Protein AF-0000000085000566 (afdb_homodimer)

Secondary structure (DSSP, 8-state):
----SSPP-SHHHHHHHHHHHHHHHH--SHHHHHHHHHHHHHHHHHHHHHHHHHHHHHHHHHHHHTTT--SS-HHHHHHHHHHHHHHHHHHHHHHHHHHHHHHHHHHHT----HHHHHHHHHHHHHHTT-TT-HHHHHHHHHHH-S------/----SSPP-SHHHHHHHHHHHHHHHH--SHHHHHHHHHHHHHHHHHHHHHHHHHHHHHHHHHHHHTTT--SS-HHHHHHHHHHHHHHHHHHHHHHHHHHHHHHHHHHHT----HHHHHHHHHHHHHHTT-TT-HHHHHHHHHHT--------

Foldseek 3Di:
DPLPLDFDPDPVLVVVLVVVQVQCQVQQFLLSNLVVVLVVLVVVLVVLVVVLVVLVVVLVVCVVVVVPDPDVPDVCVVVSVVSVVVSVVSVVVNVVSVVVNVVSVVSNPDDDDVVRRVVSNVVSVVPHPDCSPPVSNVVRCVSVPPDPPPPD/DPLPLDFDPDPVLVVVLVVVQVQCQVQQFLLSNLVVVLVVLVVVLVVLVVVLVVLVVVLVVCVVVVVPDPDPPPVCVVVSVVSVVVSVVSVVVNVVSVVVNVVSVVSNPDDDDVVRRVVSNVVSVVPHNDCSPPVSNVVSCVSVVPPPPPPD

Structure (mmCIF, N/CA/C/O backbone):
data_AF-0000000085000566-model_v1
#
loop_
_entity.id
_entity.type
_entity.pdbx_description
1 polymer 'Uncharacterized protein'
#
loop_
_atom_site.group_PDB
_atom_site.id
_atom_site.type_symbol
_atom_site.label_atom_id
_atom_site.label_alt_id
_atom_site.label_comp_id
_atom_site.label_asym_id
_atom_site.label_entity_id
_atom_site.label_seq_id
_atom_site.pdbx_PDB_ins_code
_atom_site.Cartn_x
_atom_site.Cartn_y
_atom_site.Cartn_z
_atom_site.occupancy
_atom_site.B_iso_or_equiv
_atom_site.auth_seq_id
_atom_site.auth_comp_id
_atom_site.auth_asym_id
_atom_site.auth_atom_id
_atom_site.pdbx_PDB_model_num
ATOM 1 N N . MET A 1 1 ? -11.086 16.625 -25.688 1 26.25 1 MET A N 1
ATOM 2 C CA . MET A 1 1 ? -9.625 16.578 -25.781 1 26.25 1 MET A CA 1
ATOM 3 C C . MET A 1 1 ? -9.125 15.133 -25.719 1 26.25 1 MET A C 1
ATOM 5 O O . MET A 1 1 ? -9.578 14.344 -24.891 1 26.25 1 MET A O 1
ATOM 9 N N . LYS A 1 2 ? -8.562 14.562 -26.656 1 33.66 2 LYS A N 1
ATOM 10 C CA . LYS A 1 2 ? -8.109 13.195 -26.906 1 33.66 2 LYS A CA 1
ATOM 11 C C . LYS A 1 2 ? -7.168 12.719 -25.812 1 33.66 2 LYS A C 1
ATOM 13 O O . LYS A 1 2 ? -6.18 13.391 -25.5 1 33.66 2 LYS A O 1
ATOM 18 N N . VAL A 1 3 ? -7.625 12.117 -24.688 1 44.44 3 VAL A N 1
ATOM 19 C CA . VAL A 1 3 ? -6.715 11.492 -23.734 1 44.44 3 VAL A CA 1
ATOM 20 C C . VAL A 1 3 ? -5.48 10.969 -24.469 1 44.44 3 VAL A C 1
ATOM 22 O O . VAL A 1 3 ? -5.59 10.141 -25.375 1 44.44 3 VAL A O 1
ATOM 25 N N . SER A 1 4 ? -4.496 11.711 -24.734 1 50.56 4 SER A N 1
ATOM 26 C CA . SER A 1 4 ? -3.291 11.352 -25.469 1 50.56 4 SER A CA 1
ATOM 27 C C . SER A 1 4 ? -2.822 9.945 -25.109 1 50.56 4 SER A C 1
ATOM 29 O O . SER A 1 4 ? -2.936 9.516 -23.953 1 50.56 4 SER A O 1
ATOM 31 N N . GLU A 1 5 ? -2.799 8.953 -26.062 1 60.84 5 GLU A N 1
ATOM 32 C CA . GLU A 1 5 ? -2.338 7.566 -26.062 1 60.84 5 GLU A CA 1
ATOM 33 C C . GLU A 1 5 ? -0.951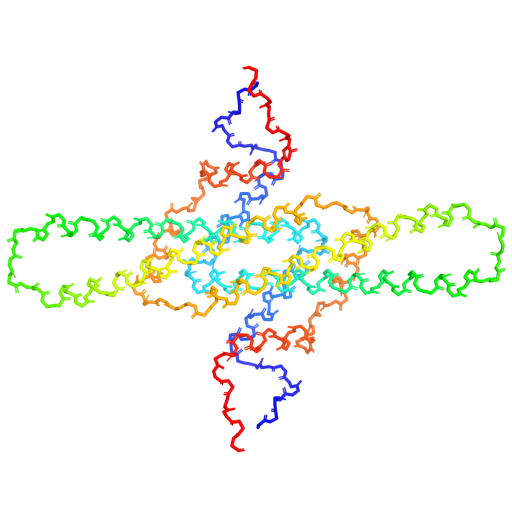 7.441 -25.438 1 60.84 5 GLU A C 1
ATOM 35 O O . GLU A 1 5 ? -0.461 6.332 -25.219 1 60.84 5 GLU A O 1
ATOM 40 N N . GLU A 1 6 ? -0.242 8.617 -25.203 1 63.56 6 GLU A N 1
ATOM 41 C CA . GLU A 1 6 ? 1.108 8.586 -24.656 1 63.56 6 GLU A CA 1
ATOM 42 C C . GLU A 1 6 ? 1.093 8.828 -23.141 1 63.56 6 GLU A C 1
ATOM 44 O O . GLU A 1 6 ? 0.273 9.602 -22.641 1 63.56 6 GLU A O 1
ATOM 49 N N . PRO A 1 7 ? 1.975 8.047 -22.594 1 68.75 7 PRO A N 1
ATOM 50 C CA . PRO A 1 7 ? 2.035 8.266 -21.141 1 68.75 7 PRO A CA 1
ATOM 51 C C . PRO A 1 7 ? 2.451 9.688 -20.781 1 68.75 7 PRO A C 1
ATOM 53 O O . PRO A 1 7 ? 3.281 10.289 -21.469 1 68.75 7 PRO A O 1
ATOM 56 N N . CYS A 1 8 ? 1.799 10.25 -19.906 1 73.56 8 CYS A N 1
ATOM 57 C CA . CYS A 1 8 ? 2.115 11.57 -19.375 1 73.56 8 CYS A CA 1
ATOM 58 C C . CYS A 1 8 ? 3.572 11.648 -18.938 1 73.56 8 CYS A C 1
ATOM 60 O O . CYS A 1 8 ? 4.102 10.703 -18.359 1 73.56 8 CYS A O 1
ATOM 62 N N . GLN A 1 9 ? 4.27 12.68 -19.391 1 74.5 9 GLN A N 1
ATOM 63 C CA . GLN A 1 9 ? 5.703 12.812 -19.141 1 74.5 9 GLN A CA 1
ATOM 64 C C . GLN A 1 9 ? 5.977 13.867 -18.062 1 74.5 9 GLN A C 1
ATOM 66 O O . GLN A 1 9 ? 7.105 14.344 -17.938 1 74.5 9 GLN A O 1
ATOM 71 N N . CYS A 1 10 ? 4.965 14.25 -17.375 1 79.44 10 CYS A N 1
ATOM 72 C CA . CYS A 1 10 ? 5.223 15.234 -16.328 1 79.44 10 CYS A CA 1
ATOM 73 C C . CYS A 1 10 ? 6.062 14.633 -15.211 1 79.44 10 CYS A C 1
ATOM 75 O O . CYS A 1 10 ? 6.148 13.414 -15.078 1 79.44 10 CYS A O 1
ATOM 77 N N . PRO A 1 11 ? 6.742 15.453 -14.469 1 80.38 11 PRO A N 1
ATOM 78 C CA . PRO A 1 11 ? 7.668 14.945 -13.453 1 80.38 11 PRO A CA 1
ATOM 79 C C . PRO A 1 11 ? 6.992 14.016 -12.453 1 80.38 11 PRO A C 1
ATOM 81 O O . PRO A 1 11 ? 7.586 13.016 -12.039 1 80.38 11 PRO A O 1
ATOM 84 N N . ASP A 1 12 ? 5.836 14.281 -12.086 1 77.75 12 ASP A N 1
ATOM 85 C CA . ASP A 1 12 ? 5.117 13.453 -11.117 1 77.75 12 ASP A CA 1
ATOM 86 C C . ASP A 1 12 ? 4.836 12.062 -11.688 1 77.75 12 ASP A C 1
ATOM 88 O O . ASP A 1 12 ? 5.035 11.055 -11.008 1 77.75 12 ASP A O 1
ATOM 92 N N . CYS A 1 13 ? 4.41 12.062 -12.93 1 81.12 13 CYS A N 1
ATOM 93 C CA . CYS A 1 13 ? 4.117 10.781 -13.57 1 81.12 13 CYS A CA 1
ATOM 94 C C . CYS A 1 13 ? 5.391 9.977 -13.797 1 81.12 13 CYS A C 1
ATOM 96 O O . CYS A 1 13 ? 5.398 8.758 -13.617 1 81.12 13 CYS A O 1
ATOM 98 N N . LEU A 1 14 ? 6.41 10.672 -14.125 1 80.19 14 LEU A N 1
ATOM 99 C CA . LEU A 1 14 ? 7.68 9.992 -14.352 1 80.19 14 LEU A CA 1
ATOM 100 C C . LEU A 1 14 ? 8.203 9.367 -13.062 1 80.19 14 LEU A C 1
ATOM 102 O O . LEU A 1 14 ? 8.711 8.242 -13.07 1 80.19 14 LEU A O 1
ATOM 106 N N . ARG A 1 15 ? 8.07 10.102 -11.992 1 82 15 ARG A N 1
ATOM 107 C CA . ARG A 1 15 ? 8.477 9.57 -10.695 1 82 15 ARG A CA 1
ATOM 108 C C . ARG A 1 15 ? 7.66 8.328 -10.328 1 82 15 ARG A C 1
ATOM 110 O O . ARG A 1 15 ? 8.203 7.355 -9.812 1 82 15 ARG A O 1
ATOM 117 N N . PHE A 1 16 ? 6.426 8.414 -10.633 1 83.38 16 PHE A N 1
ATOM 118 C CA . PHE A 1 16 ? 5.543 7.285 -10.359 1 83.38 16 PHE A CA 1
ATOM 119 C C . PHE A 1 16 ? 5.961 6.062 -11.164 1 83.38 16 PHE A C 1
ATOM 121 O O . PHE A 1 16 ? 6.035 4.953 -10.633 1 83.38 16 PHE A O 1
ATOM 128 N N . TYR A 1 17 ? 6.203 6.328 -12.422 1 81.94 17 TYR A N 1
ATOM 129 C CA . TYR A 1 17 ? 6.586 5.215 -13.289 1 81.94 17 TYR A CA 1
ATOM 130 C C . TYR A 1 17 ? 7.867 4.555 -12.797 1 81.94 17 TYR A C 1
ATOM 132 O O . TYR A 1 17 ? 7.965 3.326 -12.758 1 81.94 17 TYR A O 1
ATOM 140 N N . ARG A 1 18 ? 8.727 5.352 -12.406 1 84.25 18 ARG A N 1
ATOM 141 C CA . ARG A 1 18 ? 10.016 4.84 -11.938 1 84.25 18 ARG A CA 1
ATOM 142 C C . ARG A 1 18 ? 9.844 4.023 -10.664 1 84.25 18 ARG A C 1
ATOM 144 O O . ARG A 1 18 ? 10.414 2.939 -10.531 1 84.25 18 ARG A O 1
ATOM 151 N N . GLU A 1 19 ? 9.039 4.555 -9.789 1 87.44 19 GLU A N 1
ATOM 152 C CA . GLU A 1 19 ? 8.82 3.857 -8.523 1 87.44 19 GLU A CA 1
ATOM 153 C C . GLU A 1 19 ? 8.039 2.562 -8.742 1 87.44 19 GLU A C 1
ATOM 155 O O . GLU A 1 19 ? 8.344 1.538 -8.125 1 87.44 19 GLU A O 1
ATOM 160 N N . HIS A 1 20 ? 7.07 2.66 -9.586 1 86.19 20 HIS A N 1
ATOM 161 C CA . HIS A 1 20 ? 6.281 1.483 -9.93 1 86.19 20 HIS A CA 1
ATOM 162 C C . HIS A 1 20 ? 7.164 0.375 -10.492 1 86.19 20 HIS A C 1
ATOM 164 O O . HIS A 1 20 ? 7.082 -0.773 -10.055 1 86.19 20 HIS A O 1
ATOM 170 N N . ASP A 1 21 ? 8.016 0.75 -11.375 1 86.31 21 ASP A N 1
ATOM 171 C CA . ASP A 1 21 ? 8.891 -0.229 -12.008 1 86.31 21 ASP A CA 1
ATOM 172 C C . ASP A 1 21 ? 9.914 -0.778 -11.016 1 86.31 21 ASP A C 1
ATOM 174 O O . ASP A 1 21 ? 10.25 -1.963 -11.055 1 86.31 21 ASP A O 1
ATOM 178 N N . ARG A 1 22 ? 10.438 0.1 -10.242 1 89.81 22 ARG A N 1
ATOM 179 C CA . ARG A 1 22 ? 11.383 -0.334 -9.227 1 89.81 22 ARG A CA 1
ATOM 180 C C . ARG A 1 22 ? 10.758 -1.378 -8.305 1 89.81 22 ARG A C 1
ATOM 182 O O . ARG A 1 22 ? 11.383 -2.396 -8 1 89.81 22 ARG A O 1
ATOM 189 N N . LEU A 1 23 ? 9.539 -1.192 -7.934 1 92.31 23 LEU A N 1
ATOM 190 C CA . LEU A 1 23 ? 8.852 -2.078 -6.996 1 92.31 23 LEU A CA 1
ATOM 191 C C . LEU A 1 23 ? 8.602 -3.443 -7.629 1 92.31 23 LEU A C 1
ATOM 193 O O . LEU A 1 23 ? 8.711 -4.473 -6.953 1 92.31 23 LEU A O 1
ATOM 197 N N . ILE A 1 24 ? 8.32 -3.473 -8.883 1 91.81 24 ILE A N 1
ATOM 198 C CA . ILE A 1 24 ? 8.125 -4.738 -9.578 1 91.81 24 ILE A CA 1
ATOM 199 C C . ILE A 1 24 ? 9.453 -5.484 -9.672 1 91.81 24 ILE A C 1
ATOM 201 O O . ILE A 1 24 ? 9.508 -6.695 -9.438 1 91.81 24 ILE A O 1
ATOM 205 N N . ARG A 1 25 ? 10.484 -4.766 -9.945 1 91.12 25 ARG A N 1
ATOM 206 C CA . ARG A 1 25 ? 11.797 -5.387 -10.133 1 91.12 25 ARG A CA 1
ATOM 207 C C . ARG A 1 25 ? 12.359 -5.883 -8.805 1 91.12 25 ARG A C 1
ATOM 209 O O . ARG A 1 25 ? 12.922 -6.977 -8.734 1 91.12 25 ARG A O 1
ATOM 216 N N . GLU A 1 26 ? 12.203 -5.098 -7.816 1 93.38 26 GLU A N 1
ATOM 217 C CA . GLU A 1 26 ? 12.812 -5.422 -6.531 1 93.38 26 GLU A CA 1
ATOM 218 C C . GLU A 1 26 ? 11.969 -6.43 -5.754 1 93.38 26 GLU A C 1
ATOM 220 O O . GLU A 1 26 ? 12.492 -7.164 -4.914 1 93.38 26 GLU A O 1
ATOM 225 N N . PHE A 1 27 ? 10.703 -6.457 -6.012 1 94.88 27 PHE A N 1
ATOM 226 C CA . PHE A 1 27 ? 9.789 -7.344 -5.301 1 94.88 27 PHE A CA 1
ATOM 227 C C . PHE A 1 27 ? 8.938 -8.141 -6.277 1 94.88 27 PHE A C 1
ATOM 229 O O . PHE A 1 27 ? 7.723 -7.957 -6.344 1 94.88 27 PHE A O 1
ATOM 236 N N . PRO A 1 28 ? 9.539 -9.141 -6.883 1 95.44 28 PRO A N 1
ATOM 237 C CA . PRO A 1 28 ? 8.914 -9.773 -8.047 1 95.44 28 PRO A CA 1
ATOM 238 C C . PRO A 1 28 ? 7.977 -10.914 -7.676 1 95.44 28 PRO A C 1
ATOM 240 O O . PRO A 1 28 ? 7.293 -11.469 -8.539 1 95.44 28 PRO A O 1
ATOM 243 N N . THR A 1 29 ? 7.902 -11.336 -6.418 1 97.06 29 THR A N 1
ATOM 244 C CA . THR A 1 29 ? 7.051 -12.461 -6.051 1 97.06 29 THR A CA 1
ATOM 245 C C . THR A 1 29 ? 5.797 -11.977 -5.328 1 97.06 29 THR A C 1
ATOM 247 O O . THR A 1 29 ? 5.719 -10.82 -4.906 1 97.06 29 THR A O 1
ATOM 250 N N . LEU A 1 30 ? 4.781 -12.852 -5.258 1 97.44 30 LEU A N 1
ATOM 251 C CA . LEU A 1 30 ? 3.578 -12.5 -4.512 1 97.44 30 LEU A CA 1
ATOM 252 C C . LEU A 1 30 ? 3.918 -12.156 -3.064 1 97.44 30 LEU A C 1
ATOM 254 O O . LEU A 1 30 ? 3.465 -11.133 -2.545 1 97.44 30 LEU A O 1
ATOM 258 N N . ARG A 1 31 ? 4.699 -13.008 -2.451 1 94.12 31 ARG A N 1
ATOM 259 C CA . ARG A 1 31 ? 5.074 -12.812 -1.055 1 94.12 31 ARG A CA 1
ATOM 260 C C . ARG A 1 31 ? 5.777 -11.469 -0.862 1 94.12 31 ARG A C 1
ATOM 262 O O . ARG A 1 31 ? 5.465 -10.734 0.074 1 94.12 31 ARG A O 1
ATOM 269 N N . GLN A 1 32 ? 6.668 -11.133 -1.739 1 93.81 32 GLN A N 1
ATOM 270 C CA . GLN A 1 32 ? 7.426 -9.891 -1.628 1 93.81 32 GLN A CA 1
ATOM 271 C C . GLN A 1 32 ? 6.523 -8.672 -1.841 1 93.81 32 GLN A C 1
ATOM 273 O O . GLN A 1 32 ? 6.68 -7.652 -1.17 1 93.81 32 GLN A O 1
ATOM 278 N N . GLN A 1 33 ? 5.57 -8.852 -2.795 1 96 33 GLN A N 1
ATOM 279 C CA . GLN A 1 33 ? 4.602 -7.777 -2.986 1 96 33 GLN A CA 1
ATOM 280 C C . GLN A 1 33 ? 3.725 -7.598 -1.749 1 96 33 GLN A C 1
ATOM 282 O O . GLN A 1 33 ? 3.439 -6.473 -1.34 1 96 33 GLN A O 1
ATOM 287 N N . GLN A 1 34 ? 3.311 -8.68 -1.103 1 93.69 34 GLN A N 1
ATOM 288 C CA . GLN A 1 34 ? 2.541 -8.625 0.136 1 93.69 34 GLN A CA 1
ATOM 289 C C . GLN A 1 34 ? 3.312 -7.898 1.233 1 93.69 34 GLN A C 1
ATOM 291 O O . GLN A 1 34 ? 2.77 -7.016 1.898 1 93.69 34 GLN A O 1
ATOM 296 N N . GLU A 1 35 ? 4.535 -8.195 1.301 1 90.44 35 GLU A N 1
ATOM 297 C CA . GLU A 1 35 ? 5.363 -7.656 2.373 1 90.44 35 GLU A CA 1
ATOM 298 C C . GLU A 1 35 ? 5.625 -6.168 2.168 1 90.44 35 GLU A C 1
ATOM 300 O O . GLU A 1 35 ? 5.535 -5.379 3.111 1 90.44 35 GLU A O 1
ATOM 305 N N . VAL A 1 36 ? 5.977 -5.805 0.959 1 93.75 36 VAL A N 1
ATOM 306 C CA . VAL A 1 36 ? 6.324 -4.406 0.724 1 93.75 36 VAL A CA 1
ATOM 307 C C . VAL A 1 36 ? 5.078 -3.533 0.855 1 93.75 36 VAL A C 1
ATOM 309 O O . VAL A 1 36 ? 5.152 -2.406 1.352 1 93.75 36 VAL A O 1
ATOM 312 N N . ASN A 1 37 ? 3.934 -4.004 0.378 1 94.69 37 ASN A N 1
ATOM 313 C CA . ASN A 1 37 ? 2.699 -3.24 0.536 1 94.69 37 ASN A CA 1
ATOM 314 C C . ASN A 1 37 ? 2.301 -3.117 2.004 1 94.69 37 ASN A C 1
ATOM 316 O O . ASN A 1 37 ? 1.808 -2.072 2.432 1 94.69 37 ASN A O 1
ATOM 320 N N . TRP A 1 38 ? 2.477 -4.18 2.725 1 91.38 38 TRP A N 1
ATOM 321 C CA . TRP A 1 38 ? 2.213 -4.125 4.16 1 91.38 38 TRP A CA 1
ATOM 322 C C . TRP A 1 38 ? 3.117 -3.107 4.844 1 91.38 38 TRP A C 1
ATOM 324 O O . TRP A 1 38 ? 2.654 -2.309 5.66 1 91.38 38 TRP A O 1
ATOM 334 N N . ALA A 1 39 ? 4.395 -3.143 4.512 1 90.5 39 ALA A N 1
ATOM 335 C CA . ALA A 1 39 ? 5.344 -2.197 5.102 1 90.5 39 ALA A CA 1
ATOM 336 C C . ALA A 1 39 ? 4.984 -0.761 4.734 1 90.5 39 ALA A C 1
ATOM 338 O O . ALA A 1 39 ? 5.062 0.14 5.57 1 90.5 39 ALA A O 1
ATOM 339 N N . ALA A 1 40 ? 4.629 -0.556 3.471 1 93.75 40 ALA A N 1
ATOM 340 C CA . ALA A 1 40 ? 4.246 0.78 3.021 1 93.75 40 ALA A CA 1
ATOM 341 C C . ALA A 1 40 ? 3.014 1.277 3.773 1 93.75 40 ALA A C 1
ATOM 343 O O . ALA A 1 40 ? 2.98 2.42 4.238 1 93.75 40 ALA A O 1
ATOM 344 N N . LEU A 1 41 ? 2.047 0.416 3.92 1 93.81 41 LEU A N 1
ATOM 345 C CA . LEU A 1 41 ? 0.831 0.763 4.648 1 93.81 41 LEU A CA 1
ATOM 346 C C . LEU A 1 41 ? 1.148 1.124 6.094 1 93.81 41 LEU A C 1
ATOM 348 O O . LEU A 1 41 ? 0.647 2.12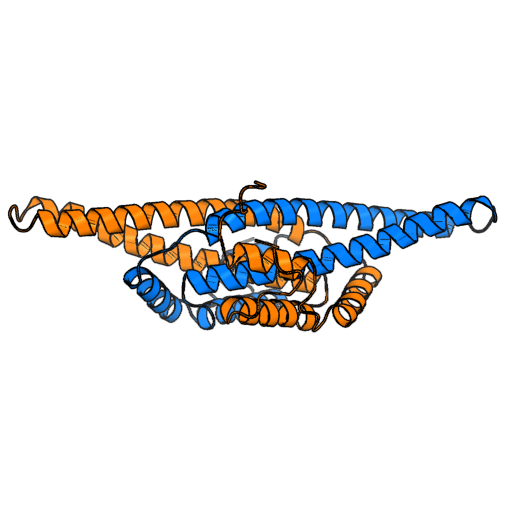3 6.613 1 93.81 41 LEU A O 1
ATOM 352 N N . GLN A 1 42 ? 1.981 0.354 6.699 1 89.69 42 GLN A N 1
ATOM 353 C CA . GLN A 1 42 ? 2.289 0.567 8.109 1 89.69 42 GLN A CA 1
ATOM 354 C C . GLN A 1 42 ? 3.117 1.834 8.305 1 89.69 42 GLN A C 1
ATOM 356 O O . GLN A 1 42 ? 2.969 2.529 9.312 1 89.69 42 GLN A O 1
ATOM 361 N N . SER A 1 43 ? 4.027 2.082 7.379 1 90.75 43 SER A N 1
ATOM 362 C CA . SER A 1 43 ? 4.781 3.328 7.465 1 90.75 43 SER A CA 1
ATOM 363 C C . SER A 1 43 ? 3.861 4.539 7.383 1 90.75 43 SER A C 1
ATOM 365 O O . SER A 1 43 ? 4.027 5.508 8.125 1 90.75 43 SER A O 1
ATOM 367 N N . PHE A 1 44 ? 2.914 4.426 6.469 1 94.81 44 PHE A N 1
ATOM 368 C CA . PHE A 1 44 ? 1.941 5.496 6.297 1 94.81 44 PHE A CA 1
ATOM 369 C C . PHE A 1 44 ? 1.117 5.688 7.566 1 94.81 44 PHE A C 1
ATOM 371 O O . PHE A 1 44 ? 0.938 6.816 8.031 1 94.81 44 PHE A O 1
ATOM 378 N N . ARG A 1 45 ? 0.68 4.684 8.102 1 92.5 45 ARG A N 1
ATOM 379 C CA . ARG A 1 45 ? -0.14 4.727 9.305 1 92.5 45 ARG A CA 1
ATOM 380 C C . ARG A 1 45 ? 0.646 5.297 10.484 1 92.5 45 ARG A C 1
ATOM 382 O O . ARG A 1 45 ? 0.115 6.082 11.273 1 92.5 45 ARG A O 1
ATOM 389 N N . THR A 1 46 ? 1.831 4.84 10.609 1 88.62 46 THR A N 1
ATOM 390 C CA . THR A 1 46 ? 2.67 5.305 11.711 1 88.62 46 THR A CA 1
ATOM 391 C C . THR A 1 46 ? 2.871 6.816 11.633 1 88.62 46 THR A C 1
ATOM 393 O O . THR A 1 46 ? 2.654 7.527 12.617 1 88.62 46 THR A O 1
ATOM 396 N N . LEU A 1 47 ? 3.248 7.281 10.492 1 91.44 47 LEU A N 1
ATOM 397 C CA . LEU A 1 47 ? 3.514 8.711 10.328 1 91.44 47 LEU A CA 1
ATOM 398 C C . LEU A 1 47 ? 2.238 9.523 10.508 1 91.44 47 LEU A C 1
ATOM 400 O O . LEU A 1 47 ? 2.221 10.508 11.25 1 91.44 47 LEU A O 1
ATOM 404 N N . CYS A 1 48 ? 1.231 9.102 9.828 1 94.12 48 CYS A N 1
ATOM 405 C CA . CYS A 1 48 ? -0.036 9.82 9.898 1 94.12 48 CYS A CA 1
ATOM 406 C C . CYS A 1 48 ? -0.578 9.836 11.32 1 94.12 48 CYS A C 1
ATOM 408 O O . CYS A 1 48 ? -1.072 10.867 11.789 1 94.12 48 CYS A O 1
ATOM 410 N N . GLY A 1 49 ? -0.47 8.719 11.961 1 91.44 49 GLY A N 1
ATOM 411 C CA . GLY A 1 49 ? -0.943 8.633 13.336 1 91.44 49 GLY A CA 1
ATOM 412 C C . GLY A 1 49 ? -0.203 9.562 14.281 1 91.44 49 GLY A C 1
ATOM 413 O O . GLY A 1 49 ? -0.82 10.234 15.109 1 91.44 49 GLY A O 1
ATOM 414 N N . ARG A 1 50 ? 1.039 9.609 14.156 1 91.06 50 ARG A N 1
ATOM 415 C CA . ARG A 1 50 ? 1.855 10.438 15.047 1 91.06 50 ARG A CA 1
ATOM 416 C C . ARG A 1 50 ? 1.609 11.922 14.797 1 91.06 50 ARG A C 1
ATOM 418 O O . ARG A 1 50 ? 1.528 12.711 15.742 1 91.06 50 ARG A O 1
ATOM 425 N N . VAL A 1 51 ? 1.544 12.297 13.586 1 94.31 51 VAL A N 1
ATOM 426 C CA . VAL A 1 51 ? 1.291 13.695 13.258 1 94.31 51 VAL A CA 1
ATOM 427 C C . VAL A 1 51 ? -0.088 14.109 13.773 1 94.31 51 VAL A C 1
ATOM 429 O O . VAL A 1 51 ? -0.251 15.195 14.336 1 94.31 51 VAL A O 1
ATOM 432 N N . LEU A 1 52 ? -1.069 13.242 13.523 1 95.56 52 LEU A N 1
ATOM 433 C CA . LEU A 1 52 ? -2.42 13.508 14 1 95.56 52 LEU A CA 1
ATOM 434 C C . LEU A 1 52 ? -2.422 13.727 15.516 1 95.56 52 LEU A C 1
ATOM 436 O O . LEU A 1 52 ? -3.045 14.664 16.016 1 95.56 52 LEU A O 1
ATOM 440 N N . GLU A 1 53 ? -1.735 12.914 16.219 1 91.69 53 GLU A N 1
ATOM 441 C CA . GLU A 1 53 ? -1.643 13.031 17.672 1 91.69 53 GLU A CA 1
ATOM 442 C C . GLU A 1 53 ? -1.037 14.375 18.078 1 91.69 53 GLU A C 1
ATOM 444 O O . GLU A 1 53 ? -1.528 15.023 19 1 91.69 53 GLU A O 1
ATOM 449 N N . ASP A 1 54 ? 0.01 14.742 17.438 1 92.12 54 ASP A N 1
ATOM 450 C CA . ASP A 1 54 ? 0.688 16 17.75 1 92.12 54 ASP A CA 1
ATOM 451 C C . ASP A 1 54 ? -0.224 17.188 17.484 1 92.12 54 ASP A C 1
ATOM 453 O O . ASP A 1 54 ? -0.249 18.141 18.266 1 92.12 54 ASP A O 1
ATOM 457 N N . LEU A 1 55 ? -0.902 17.141 16.406 1 94.12 55 LEU A N 1
ATOM 458 C CA . LEU A 1 55 ? -1.799 18.234 16.062 1 94.12 55 LEU A CA 1
ATOM 459 C C . LEU A 1 55 ? -2.973 18.297 17.031 1 94.12 55 LEU A C 1
ATOM 461 O O . LEU A 1 55 ? -3.416 19.391 17.406 1 94.12 55 LEU A O 1
ATOM 465 N N . GLN A 1 56 ? -3.477 17.188 17.469 1 93.5 56 GLN A N 1
ATOM 466 C CA . GLN A 1 56 ? -4.57 17.141 18.438 1 93.5 56 GLN A CA 1
ATOM 467 C C . GLN A 1 56 ? -4.129 17.688 19.781 1 93.5 56 GLN A C 1
ATOM 469 O O . GLN A 1 56 ? -4.898 18.359 20.469 1 93.5 56 GLN A O 1
ATOM 474 N N . LYS A 1 57 ? -2.924 17.375 20.172 1 90.75 57 LYS A N 1
ATOM 475 C CA . LYS A 1 57 ? -2.375 17.922 21.422 1 90.75 57 LYS A CA 1
ATOM 476 C C . LYS A 1 57 ? -2.289 19.438 21.359 1 90.75 57 LYS A C 1
ATOM 478 O O . LYS A 1 57 ? -2.592 20.125 22.328 1 90.75 57 LYS A O 1
ATOM 483 N N . LYS A 1 58 ? -1.913 19.969 20.266 1 85.94 58 LYS A N 1
ATOM 484 C CA . LYS A 1 58 ? -1.817 21.406 20.078 1 85.94 58 LYS A CA 1
ATOM 485 C C . LYS A 1 58 ? -3.193 22.062 20.156 1 85.94 58 LYS A C 1
ATOM 487 O O . LYS A 1 58 ? -3.336 23.156 20.703 1 85.94 58 LYS A O 1
ATOM 492 N N . LEU A 1 59 ? -4.152 21.438 19.594 1 84.62 59 LEU A N 1
ATOM 493 C CA . LEU A 1 59 ? -5.512 21.953 19.594 1 84.62 59 LEU A CA 1
ATOM 494 C C . LEU A 1 59 ? -6.074 21.969 21.016 1 84.62 59 LEU A C 1
ATOM 496 O O . LEU A 1 59 ? -6.777 22.906 21.406 1 84.62 59 LEU A O 1
ATOM 500 N N . ASN A 1 60 ? -5.805 20.938 21.75 1 84.56 60 ASN A N 1
ATOM 501 C CA . ASN A 1 60 ? -6.324 20.828 23.109 1 84.56 60 ASN A CA 1
ATOM 502 C C . ASN A 1 60 ? -5.605 21.766 24.062 1 84.56 60 ASN A C 1
ATOM 504 O O . ASN A 1 60 ? -6.176 22.188 25.062 1 84.56 60 ASN A O 1
ATOM 508 N N . SER A 1 61 ? -4.379 22.031 23.875 1 78.81 61 SER A N 1
ATOM 509 C CA . SER A 1 61 ? -3.645 22.969 24.719 1 78.81 61 SER A CA 1
ATOM 510 C C . SER A 1 61 ? -4.109 24.406 24.484 1 78.81 61 SER A C 1
ATOM 512 O O . SER A 1 61 ? -4.133 25.219 25.406 1 78.81 61 SER A O 1
ATOM 514 N N . LYS A 1 62 ? -4.453 24.719 23.391 1 67.12 62 LYS A N 1
ATOM 515 C CA . LYS A 1 62 ? -4.953 26.062 23.078 1 67.12 62 LYS A CA 1
ATOM 516 C C . LYS A 1 62 ? -6.336 26.281 23.688 1 67.12 62 LYS A C 1
ATOM 518 O O . LYS A 1 62 ? -6.664 27.391 24.125 1 67.12 62 LYS A O 1
ATOM 523 N N . SER A 1 63 ? -7.121 25.25 23.578 1 62.31 63 SER A N 1
ATOM 524 C CA . SER A 1 63 ? -8.453 25.391 24.172 1 62.31 63 SER A CA 1
ATOM 525 C C . SER A 1 63 ? -8.367 25.594 25.672 1 62.31 63 SER A C 1
ATOM 527 O O . SER A 1 63 ? -9.203 26.281 26.266 1 62.31 63 SER A O 1
ATOM 529 N N . SER A 1 64 ? -7.395 25.047 26.312 1 58.03 64 SER A N 1
ATOM 530 C CA . SER A 1 64 ? -7.246 25.25 27.75 1 58.03 64 SER A CA 1
ATOM 531 C C . SER A 1 64 ? -6.684 26.641 28.047 1 58.03 64 SER A C 1
ATOM 533 O O . SER A 1 64 ? -7.016 27.25 29.062 1 58.03 64 SER A O 1
ATOM 535 N N . ASP A 1 65 ? -5.781 27.078 27.156 1 53.47 65 ASP A N 1
ATOM 536 C CA . ASP A 1 65 ? -5.207 28.406 27.391 1 53.47 65 ASP A CA 1
ATOM 537 C C . ASP A 1 65 ? -6.176 29.5 26.953 1 53.47 65 ASP A C 1
ATOM 539 O O . ASP A 1 65 ? -6.027 30.656 27.359 1 53.47 65 ASP A O 1
ATOM 543 N N . GLN A 1 66 ? -6.93 29.203 25.969 1 51.88 66 GLN A N 1
ATOM 544 C CA . GLN A 1 66 ? -7.828 30.281 25.531 1 51.88 66 GLN A CA 1
ATOM 545 C C . GLN A 1 66 ? -8.852 30.609 26.609 1 51.88 66 GLN A C 1
ATOM 547 O O . GLN A 1 66 ? -9.664 31.516 26.453 1 51.88 66 GLN A O 1
ATOM 552 N N . SER A 1 67 ? -9.016 29.922 27.75 1 44.72 67 SER A N 1
ATOM 553 C CA . SER A 1 67 ? -9.914 30.594 28.672 1 44.72 67 SER A CA 1
ATOM 554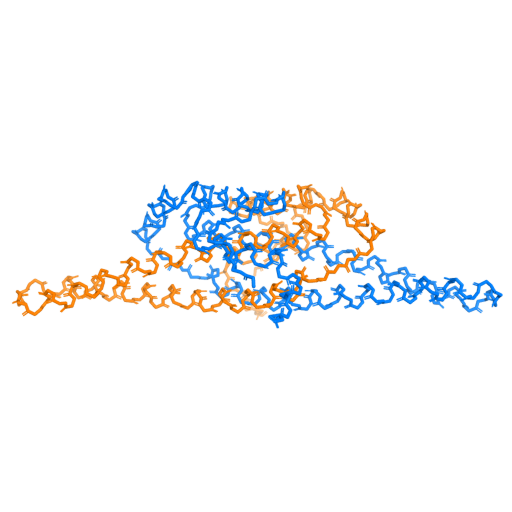 C C . SER A 1 67 ? -9.414 32 28.984 1 44.72 67 SER A C 1
ATOM 556 O O . SER A 1 67 ? -10.18 32.844 29.469 1 44.72 67 SER A O 1
ATOM 558 N N . GLU A 1 68 ? -8.109 32.281 29.234 1 41.75 68 GLU A N 1
ATOM 559 C CA . GLU A 1 68 ? -7.84 33.594 29.812 1 41.75 68 GLU A CA 1
ATOM 560 C C . GLU A 1 68 ? -7.863 34.656 28.734 1 41.75 68 GLU A C 1
ATOM 562 O O . GLU A 1 68 ? -8.32 35.781 29 1 41.75 68 GLU A O 1
ATOM 567 N N . ASP A 1 69 ? -6.816 34.938 27.781 1 44.09 69 ASP A N 1
ATOM 568 C CA . ASP A 1 69 ? -6.621 36.25 27.172 1 44.09 69 ASP A CA 1
ATOM 569 C C . ASP A 1 69 ? -7.562 36.469 25.984 1 44.09 69 ASP A C 1
ATOM 571 O O . ASP A 1 69 ? -7.562 35.656 25.047 1 44.09 69 ASP A O 1
ATOM 575 N N . ASN A 1 70 ? -8.727 37.25 26 1 41.28 70 ASN A N 1
ATOM 576 C CA . ASN A 1 70 ? -9.859 37.75 25.234 1 41.28 70 ASN A CA 1
ATOM 577 C C . ASN A 1 70 ? -9.445 38.156 23.828 1 41.28 70 ASN A C 1
ATOM 579 O O . ASN A 1 70 ? -10.258 38.125 22.906 1 41.28 70 ASN A O 1
ATOM 583 N N . CYS A 1 71 ? -8.492 39.156 23.594 1 39.91 71 CYS A N 1
ATOM 584 C CA . CYS A 1 71 ? -8.414 40.125 22.5 1 39.91 71 CYS A CA 1
ATOM 585 C C . CYS A 1 71 ? -7.949 39.438 21.219 1 39.91 71 CYS A C 1
ATOM 587 O O . CYS A 1 71 ? -8.094 40 20.125 1 39.91 71 CYS A O 1
ATOM 589 N N . GLN A 1 72 ? -6.723 38.812 21.094 1 42.19 72 GLN A N 1
ATOM 590 C CA . GLN A 1 72 ? -6.07 38.469 19.844 1 42.19 72 GLN A CA 1
ATOM 591 C C . GLN A 1 72 ? -6.781 37.312 19.125 1 42.19 72 GLN A C 1
ATOM 593 O O . GLN A 1 72 ? -6.32 36.188 19.172 1 42.19 72 GLN A O 1
ATOM 598 N N . ASN A 1 73 ? -8.047 37.125 19 1 43.44 73 ASN A N 1
ATOM 599 C CA . ASN A 1 73 ? -9.172 36.219 18.766 1 43.44 73 ASN A CA 1
ATOM 600 C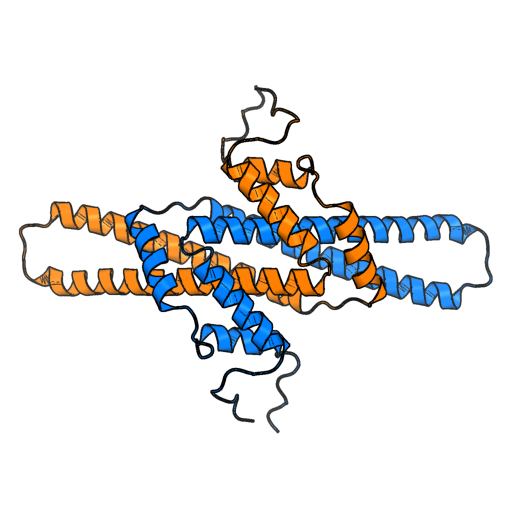 C . ASN A 1 73 ? -9.242 35.781 17.297 1 43.44 73 ASN A C 1
ATOM 602 O O . ASN A 1 73 ? -9.602 34.656 17 1 43.44 73 ASN A O 1
ATOM 606 N N . LEU A 1 74 ? -9.18 36.781 16.375 1 44.62 74 LEU A N 1
ATOM 607 C CA . LEU A 1 74 ? -9.562 36.531 14.984 1 44.62 74 LEU A CA 1
ATOM 608 C C . LEU A 1 74 ? -8.555 35.625 14.297 1 44.62 74 LEU A C 1
ATOM 610 O O . LEU A 1 74 ? -8.938 34.719 13.555 1 44.62 74 LEU A O 1
ATOM 614 N N . THR A 1 75 ? -7.281 36.094 14.289 1 43.66 75 THR A N 1
ATOM 615 C CA . THR A 1 75 ? -6.25 35.344 13.578 1 43.66 75 THR A CA 1
ATOM 616 C C . THR A 1 75 ? -6.102 33.938 14.156 1 43.66 75 THR A C 1
ATOM 618 O O . THR A 1 75 ? -5.758 33 13.445 1 43.66 75 THR A O 1
ATOM 621 N N . ILE A 1 76 ? -6.211 33.844 15.414 1 47.59 76 ILE A N 1
ATOM 622 C CA . ILE A 1 76 ? -6.184 32.562 16.109 1 47.59 76 ILE A CA 1
ATOM 623 C C . ILE A 1 76 ? -7.371 31.719 15.672 1 47.59 76 ILE A C 1
ATOM 625 O O . ILE A 1 76 ? -7.25 30.5 15.539 1 47.59 76 ILE A O 1
ATOM 629 N N . GLU A 1 77 ? -8.398 32.406 15.391 1 50.94 77 GLU A N 1
ATOM 630 C CA . GLU A 1 77 ? -9.602 31.703 14.945 1 50.94 77 GLU A CA 1
ATOM 631 C C . GLU A 1 77 ? -9.383 31.016 13.602 1 50.94 77 GLU A C 1
ATOM 633 O O . GLU A 1 77 ? -9.836 29.891 13.391 1 50.94 77 GLU A O 1
ATOM 638 N N . LYS A 1 78 ? -8.805 31.844 12.68 1 52.56 78 LYS A N 1
ATOM 639 C CA . LYS A 1 78 ? -8.562 31.297 11.352 1 52.56 78 LYS A CA 1
ATOM 640 C C . LYS A 1 78 ? -7.539 30.156 11.398 1 52.56 78 LYS A C 1
ATOM 642 O O . LYS A 1 78 ? -7.691 29.156 10.703 1 52.56 78 LYS A O 1
ATOM 647 N N . LYS A 1 79 ? -6.453 30.406 12.164 1 55.59 79 LYS A N 1
ATOM 648 C CA . LYS A 1 79 ? -5.445 29.359 12.297 1 55.59 79 LYS A CA 1
ATOM 649 C C . LYS A 1 79 ? -6.031 28.109 12.945 1 55.59 79 LYS A C 1
ATOM 651 O O . LYS A 1 79 ? -5.719 26.984 12.547 1 55.59 79 LYS A O 1
ATOM 656 N N . ASP A 1 80 ? -6.953 28.406 13.859 1 58.69 80 ASP A N 1
ATOM 657 C CA . ASP A 1 80 ? -7.605 27.312 14.57 1 58.69 80 ASP A CA 1
ATOM 658 C C . ASP A 1 80 ? -8.523 26.516 13.633 1 58.69 80 ASP A C 1
ATOM 660 O O . ASP A 1 80 ? -8.57 25.281 13.711 1 58.69 80 ASP A O 1
ATOM 664 N N . LYS A 1 81 ? -9.164 27.328 12.672 1 66.06 81 LYS A N 1
ATOM 665 C CA . LYS A 1 81 ? -10.039 26.641 11.719 1 66.06 81 LYS A CA 1
ATOM 666 C C . LYS A 1 81 ? -9.234 25.797 10.742 1 66.06 81 LYS A C 1
ATOM 668 O O . LYS A 1 81 ? -9.641 24.688 10.391 1 66.06 81 LYS A O 1
ATOM 673 N N . SER A 1 82 ? -7.977 26.328 10.562 1 81.56 82 SER A N 1
ATOM 674 C CA . SER A 1 82 ? -7.145 25.609 9.594 1 81.56 82 SER A CA 1
ATOM 675 C C . SER A 1 82 ? -6.598 24.312 10.188 1 81.56 82 SER A C 1
ATOM 677 O O . SER A 1 82 ? -6.613 23.281 9.523 1 81.56 82 SER A O 1
ATOM 679 N N . ILE A 1 83 ? -6.332 24.359 11.492 1 86.38 83 ILE A N 1
ATOM 680 C CA . ILE A 1 83 ? -5.781 23.172 12.133 1 86.38 83 ILE A CA 1
ATOM 681 C C . ILE A 1 83 ? -6.891 22.141 12.344 1 86.38 83 ILE A C 1
ATOM 683 O O . ILE A 1 83 ? -6.656 20.938 12.219 1 86.38 83 ILE A O 1
ATOM 687 N N . THR A 1 84 ? -8.086 22.656 12.594 1 90.12 84 THR A N 1
ATOM 688 C CA . THR A 1 84 ? -9.219 21.766 12.805 1 90.12 84 THR A CA 1
ATOM 689 C C . THR A 1 84 ? -9.531 20.984 11.531 1 90.12 84 THR A C 1
ATOM 691 O O . THR A 1 84 ? -9.828 19.797 11.586 1 90.12 84 THR A O 1
ATOM 694 N N . GLN A 1 85 ? -9.477 21.672 10.43 1 93.75 85 GLN A N 1
ATOM 695 C CA . GLN A 1 85 ? -9.719 21 9.164 1 93.75 85 GLN A CA 1
ATOM 696 C C . GLN A 1 85 ? -8.648 19.953 8.883 1 93.75 85 GLN A C 1
ATOM 698 O O . GLN A 1 85 ? -8.953 18.844 8.43 1 93.75 85 GLN A O 1
ATOM 703 N N . VAL A 1 86 ? -7.461 20.297 9.164 1 95.44 86 VAL A N 1
ATOM 704 C CA . VAL A 1 86 ? -6.359 19.375 8.93 1 95.44 86 VAL A CA 1
ATOM 705 C C . VAL A 1 86 ? -6.523 18.141 9.812 1 95.44 86 VAL A C 1
ATOM 707 O O . VAL A 1 86 ? -6.328 17.016 9.352 1 95.44 86 VAL A O 1
ATOM 710 N N . VAL A 1 87 ? -6.863 18.375 11.031 1 95.62 87 VAL A N 1
ATOM 711 C CA . VAL A 1 87 ? -7.066 17.266 11.969 1 95.62 87 VAL A CA 1
ATOM 712 C C . VAL A 1 87 ? -8.18 16.344 11.453 1 95.62 87 VAL A C 1
ATOM 714 O O . VAL A 1 87 ? -8.039 15.125 11.461 1 95.62 87 VAL A O 1
ATOM 717 N N . SER A 1 88 ? -9.242 16.953 10.961 1 95.81 88 SER A N 1
ATOM 718 C CA . SER A 1 88 ? -10.344 16.172 10.406 1 95.81 88 SER A CA 1
ATOM 719 C C . SER A 1 88 ? -9.891 15.375 9.188 1 95.81 88 SER A C 1
ATOM 721 O O . SER A 1 88 ? -10.258 14.211 9.031 1 95.81 88 SER A O 1
ATOM 723 N N . ASP A 1 89 ? -9.117 15.984 8.359 1 96.75 89 ASP A N 1
ATOM 724 C CA . ASP A 1 89 ? -8.609 15.312 7.164 1 96.75 89 ASP A CA 1
ATOM 725 C C . ASP A 1 89 ? -7.715 14.133 7.539 1 96.75 89 ASP A C 1
ATOM 727 O O . ASP A 1 89 ? -7.836 13.047 6.965 1 96.75 89 ASP A O 1
ATOM 731 N N . LEU A 1 90 ? -6.887 14.32 8.477 1 97.56 90 LEU A N 1
ATOM 732 C CA . LEU A 1 90 ? -5.965 13.266 8.875 1 97.56 90 LEU A CA 1
ATOM 733 C C . LEU A 1 90 ? -6.703 12.133 9.586 1 97.56 90 LEU A C 1
ATOM 735 O O . LEU A 1 90 ? -6.328 10.969 9.461 1 97.56 90 LEU A O 1
ATOM 739 N N . GLU A 1 91 ? -7.75 12.516 10.312 1 96.75 91 GLU A N 1
ATOM 740 C CA . GLU A 1 91 ? -8.594 11.484 10.922 1 96.75 91 GLU A CA 1
ATOM 741 C C . GLU A 1 91 ? -9.258 10.617 9.852 1 96.75 91 GLU A C 1
ATOM 743 O O . GLU A 1 91 ? -9.344 9.398 10 1 96.75 91 GLU A O 1
ATOM 748 N N . ASN A 1 92 ? -9.68 11.258 8.844 1 97.06 92 ASN A N 1
ATOM 749 C CA . ASN A 1 92 ? -10.289 10.523 7.742 1 97.06 92 ASN A CA 1
ATOM 750 C C . ASN A 1 92 ? -9.273 9.625 7.043 1 97.06 92 ASN A C 1
ATOM 752 O O . ASN A 1 92 ? -9.586 8.477 6.703 1 97.06 92 ASN A O 1
ATOM 756 N N . ILE A 1 93 ? -8.102 10.133 6.797 1 98 93 ILE A N 1
ATOM 757 C CA . ILE A 1 93 ? -7.039 9.328 6.195 1 98 93 ILE A CA 1
ATOM 758 C C . ILE A 1 93 ? -6.766 8.102 7.062 1 98 93 ILE A C 1
ATOM 760 O O . ILE A 1 93 ? -6.707 6.977 6.559 1 98 93 ILE A O 1
ATOM 764 N N . ASN A 1 94 ? -6.664 8.352 8.32 1 95.19 94 ASN A N 1
ATOM 765 C CA . ASN A 1 94 ? -6.375 7.25 9.234 1 95.19 94 ASN A CA 1
ATOM 766 C C . ASN A 1 94 ? -7.488 6.203 9.227 1 95.19 94 ASN A C 1
ATOM 768 O O . ASN A 1 94 ? -7.219 5.004 9.32 1 95.19 94 ASN A O 1
ATOM 772 N N . ALA A 1 95 ? -8.742 6.648 9.164 1 96.94 95 ALA A N 1
ATOM 773 C CA . ALA A 1 95 ? -9.867 5.719 9.086 1 96.94 95 ALA A CA 1
ATOM 774 C C . ALA A 1 95 ? -9.789 4.871 7.82 1 96.94 95 ALA A C 1
ATOM 776 O O . ALA A 1 95 ? -10.016 3.66 7.859 1 96.94 95 ALA A O 1
ATOM 777 N N . HIS A 1 96 ? -9.484 5.469 6.707 1 97 96 HIS A N 1
ATOM 778 C CA . HIS A 1 96 ? -9.32 4.73 5.461 1 97 96 HIS A CA 1
ATOM 779 C C . HIS A 1 96 ? -8.148 3.758 5.547 1 97 96 HIS A C 1
ATOM 781 O O . HIS A 1 96 ? -8.242 2.623 5.074 1 97 96 HIS A O 1
ATOM 787 N N . LEU A 1 97 ? -7.039 4.195 6.164 1 96.31 97 LEU A N 1
ATOM 788 C CA . LEU A 1 97 ? -5.875 3.328 6.309 1 96.31 97 LEU A CA 1
ATOM 789 C C . LEU A 1 97 ? -6.207 2.113 7.172 1 96.31 97 LEU A C 1
ATOM 791 O O . LEU A 1 97 ? -5.723 1.01 6.906 1 96.31 97 LEU A O 1
ATOM 795 N N . TYR A 1 98 ? -7.023 2.277 8.164 1 93 98 TYR A N 1
ATOM 796 C CA . TYR A 1 98 ? -7.477 1.159 8.984 1 93 98 TYR A CA 1
ATOM 797 C C . TYR A 1 98 ? -8.281 0.166 8.156 1 93 98 TYR A C 1
ATOM 799 O O . TYR A 1 98 ? -8.117 -1.048 8.297 1 93 98 TYR A O 1
ATOM 807 N N . SER A 1 99 ? -9.102 0.67 7.316 1 95.88 99 SER A N 1
ATOM 808 C CA . SER A 1 99 ? -9.891 -0.192 6.441 1 95.88 99 SER A CA 1
ATOM 809 C C . SER A 1 99 ? -8.992 -0.937 5.457 1 95.88 99 SER A C 1
ATOM 811 O O . SER A 1 99 ? -9.219 -2.117 5.176 1 95.88 99 SER A O 1
ATOM 813 N N . ILE A 1 100 ? -8.023 -0.232 4.965 1 97.06 100 ILE A N 1
ATOM 814 C CA . ILE A 1 100 ? -7.082 -0.845 4.035 1 97.06 100 ILE A CA 1
ATOM 815 C C . ILE A 1 100 ? -6.301 -1.947 4.75 1 97.06 100 ILE A C 1
ATOM 817 O O . ILE A 1 100 ? -6.055 -3.012 4.176 1 97.06 100 ILE A O 1
ATOM 821 N N . GLU A 1 101 ? -5.973 -1.715 5.973 1 92 101 GLU A N 1
ATOM 822 C CA . GLU A 1 101 ? -5.246 -2.715 6.75 1 92 101 GLU A CA 1
ATOM 823 C C . GLU A 1 101 ? -6.055 -4.004 6.879 1 92 101 GLU A C 1
ATOM 825 O O . GLU A 1 101 ? -5.512 -5.102 6.723 1 92 101 GLU A O 1
ATOM 830 N N . ALA A 1 102 ? -7.277 -3.871 7.16 1 91.38 102 ALA A N 1
ATOM 831 C CA . ALA A 1 102 ? -8.141 -5.047 7.285 1 91.38 102 ALA A CA 1
ATOM 832 C C . ALA A 1 102 ? -8.164 -5.848 5.988 1 91.38 102 ALA A C 1
ATOM 834 O O . ALA A 1 102 ? -8.117 -7.078 6.008 1 91.38 102 ALA A O 1
ATOM 835 N N . LEU A 1 103 ? -8.242 -5.156 4.887 1 95.38 103 LEU A N 1
ATOM 836 C CA . LEU A 1 103 ? -8.25 -5.816 3.586 1 95.38 103 LEU A CA 1
ATOM 837 C C . LEU A 1 103 ? -6.891 -6.426 3.277 1 95.38 103 LEU A C 1
ATOM 839 O O . LEU A 1 103 ? -6.812 -7.531 2.736 1 95.38 103 LEU A O 1
ATOM 843 N N . MET A 1 104 ? -5.844 -5.73 3.658 1 92.94 104 MET A N 1
ATOM 844 C CA . MET A 1 104 ? -4.488 -6.211 3.408 1 92.94 104 MET A CA 1
ATOM 845 C C . MET A 1 104 ? -4.195 -7.465 4.227 1 92.94 104 MET A C 1
ATOM 847 O O . MET A 1 104 ? -3.445 -8.336 3.783 1 92.94 104 MET A O 1
ATOM 851 N N . GLU A 1 105 ? -4.727 -7.586 5.387 1 89.38 105 GLU A N 1
ATOM 852 C CA . GLU A 1 105 ? -4.559 -8.789 6.199 1 89.38 105 GLU A CA 1
ATOM 853 C C . GLU A 1 105 ? -5.102 -10.023 5.484 1 89.38 105 GLU A C 1
ATOM 855 O O . GLU A 1 105 ? -4.527 -11.109 5.582 1 89.38 105 GLU A O 1
ATOM 860 N N . ARG A 1 106 ? -6.148 -9.812 4.797 1 91.5 106 ARG A N 1
ATOM 861 C CA . ARG A 1 106 ? -6.719 -10.922 4.039 1 91.5 106 ARG A CA 1
ATOM 862 C C . ARG A 1 106 ? -5.801 -11.328 2.891 1 91.5 106 ARG A C 1
ATOM 864 O O . ARG A 1 106 ? -5.715 -12.508 2.549 1 91.5 106 ARG A O 1
ATOM 871 N N . ILE A 1 107 ? -5.168 -10.375 2.318 1 94.81 107 ILE A N 1
ATOM 872 C CA . ILE A 1 107 ? -4.254 -10.625 1.211 1 94.81 107 ILE A CA 1
ATOM 873 C C . ILE A 1 107 ? -2.979 -11.281 1.737 1 94.81 107 ILE A C 1
ATOM 875 O O . ILE A 1 107 ? -2.453 -12.219 1.123 1 94.81 107 ILE A O 1
ATOM 879 N N . PHE A 1 108 ? -2.555 -10.812 2.822 1 88.75 108 PHE A N 1
ATOM 880 C CA . PHE A 1 108 ? -1.271 -11.227 3.379 1 88.75 108 PHE A CA 1
ATOM 881 C C . PHE A 1 108 ? -1.29 -12.711 3.74 1 88.75 108 PHE A C 1
ATOM 883 O O . PHE A 1 108 ? -0.256 -13.375 3.695 1 88.75 108 PHE A O 1
ATOM 890 N N . ASP A 1 109 ? -2.389 -13.266 4.055 1 85.06 109 ASP A N 1
ATOM 891 C CA . ASP A 1 109 ? -2.527 -14.633 4.531 1 85.06 109 ASP A CA 1
ATOM 892 C C . ASP A 1 109 ? -2.508 -15.625 3.371 1 85.06 109 ASP A C 1
ATOM 894 O O . ASP A 1 109 ? -2.363 -16.828 3.578 1 85.06 109 ASP A O 1
ATOM 898 N N . VAL A 1 110 ? -2.598 -15.141 2.207 1 92 110 VAL A N 1
ATOM 899 C CA . VAL A 1 110 ? -2.67 -16.031 1.053 1 92 110 VAL A CA 1
ATOM 900 C C . VAL A 1 110 ? -1.268 -16.5 0.673 1 92 110 VAL A C 1
ATOM 902 O O . VAL A 1 110 ? -0.349 -15.695 0.538 1 92 110 VAL A O 1
ATOM 905 N N . LYS A 1 111 ? -1.171 -17.766 0.577 1 92.06 111 LYS A N 1
ATOM 906 C CA . LYS A 1 111 ? 0.068 -18.391 0.112 1 92.06 111 LYS A CA 1
ATOM 907 C C . LYS A 1 111 ? -0.154 -19.156 -1.19 1 92.06 111 LYS A C 1
ATOM 909 O O . LYS A 1 111 ? -1.229 -19.719 -1.411 1 92.06 111 LYS A O 1
ATOM 914 N N . VAL A 1 112 ? 0.886 -19.094 -2.029 1 95.06 112 VAL A N 1
ATOM 915 C CA . VAL A 1 112 ? 0.796 -19.828 -3.291 1 95.06 112 VAL A CA 1
ATOM 916 C C . VAL A 1 112 ? 1.981 -20.781 -3.426 1 95.06 112 VAL A C 1
ATOM 918 O O . VAL A 1 112 ? 3.016 -20.578 -2.779 1 95.06 112 VAL A O 1
ATOM 921 N N . PRO A 1 113 ? 1.775 -21.844 -4.234 1 94.62 113 PRO A N 1
ATOM 922 C CA . PRO A 1 113 ? 2.891 -22.766 -4.477 1 94.62 113 PRO A CA 1
ATOM 923 C C . PRO A 1 113 ? 4.086 -22.078 -5.133 1 94.62 113 PRO A C 1
ATOM 925 O O . PRO A 1 113 ? 3.93 -21.047 -5.781 1 94.62 113 PRO A O 1
ATOM 928 N N . ASP A 1 114 ? 5.223 -22.734 -5.055 1 95.06 114 ASP A N 1
ATOM 929 C CA . ASP A 1 114 ? 6.473 -22.172 -5.566 1 95.06 114 ASP A CA 1
ATOM 930 C C . ASP A 1 114 ? 6.395 -21.938 -7.074 1 95.06 114 ASP A C 1
ATOM 932 O O . ASP A 1 114 ? 6.996 -21 -7.594 1 95.06 114 ASP A O 1
ATOM 936 N N . GLU A 1 115 ? 5.695 -22.828 -7.664 1 94.12 115 GLU A N 1
ATOM 937 C CA . GLU A 1 115 ? 5.559 -22.688 -9.109 1 94.12 115 GLU A CA 1
ATOM 938 C C . GLU A 1 115 ? 4.879 -21.375 -9.484 1 94.12 115 GLU A C 1
ATOM 940 O O . GLU A 1 115 ? 5.219 -20.766 -10.5 1 94.12 115 GLU A O 1
ATOM 945 N N . VAL A 1 116 ? 3.982 -21 -8.672 1 96.5 116 VAL A N 1
ATOM 946 C CA . VAL A 1 116 ? 3.264 -19.75 -8.922 1 96.5 116 VAL A CA 1
ATOM 947 C C . VAL A 1 116 ? 4.152 -18.562 -8.562 1 96.5 116 VAL A C 1
ATOM 949 O O . VAL A 1 116 ? 4.148 -17.547 -9.266 1 96.5 116 VAL A O 1
ATOM 952 N N . GLU A 1 117 ? 4.883 -18.641 -7.5 1 97.69 117 GLU A N 1
ATOM 953 C CA . GLU A 1 117 ? 5.871 -17.625 -7.184 1 97.69 117 GLU A CA 1
ATOM 954 C C . GLU A 1 117 ? 6.852 -17.422 -8.336 1 97.69 117 GLU A C 1
ATOM 956 O O . GLU A 1 117 ? 7.242 -16.297 -8.641 1 97.69 117 GLU A O 1
ATOM 961 N N . ASP A 1 118 ? 7.234 -18.516 -8.914 1 96.88 118 ASP A N 1
ATOM 962 C CA . ASP A 1 118 ? 8.141 -18.438 -10.047 1 96.88 118 ASP A CA 1
ATOM 963 C C . ASP A 1 118 ? 7.488 -17.734 -11.234 1 96.88 118 ASP A C 1
ATOM 965 O O . ASP A 1 118 ? 8.156 -17.016 -11.977 1 96.88 118 ASP A O 1
ATOM 969 N N . LYS A 1 119 ? 6.203 -17.984 -11.383 1 95.69 119 LYS A N 1
ATOM 970 C CA . LYS A 1 119 ? 5.477 -17.297 -12.438 1 95.69 119 LYS A CA 1
ATOM 971 C C . LYS A 1 119 ? 5.469 -15.789 -12.195 1 95.69 119 LYS A C 1
ATOM 973 O O . LYS A 1 119 ? 5.59 -15 -13.141 1 95.69 119 LYS A O 1
ATOM 978 N N . PHE A 1 120 ? 5.32 -15.391 -11 1 96.94 120 PHE A N 1
ATOM 979 C CA . PHE A 1 120 ? 5.414 -13.977 -10.656 1 96.94 120 PHE A CA 1
ATOM 980 C C . PHE A 1 120 ? 6.766 -13.406 -11.07 1 96.94 120 PHE A C 1
ATOM 982 O O . PHE A 1 120 ? 6.836 -12.32 -11.648 1 96.94 120 PHE A O 1
ATOM 989 N N . ARG A 1 121 ? 7.766 -14.078 -10.773 1 96.5 121 ARG A N 1
ATOM 990 C CA . ARG A 1 121 ? 9.109 -13.633 -11.125 1 96.5 121 ARG A CA 1
ATOM 991 C C . ARG A 1 121 ? 9.258 -13.484 -12.633 1 96.5 121 ARG A C 1
ATOM 993 O O . ARG A 1 121 ? 9.852 -12.516 -13.109 1 96.5 121 ARG A O 1
ATOM 1000 N N . GLU A 1 122 ? 8.75 -14.453 -13.289 1 94.69 122 GLU A N 1
ATOM 1001 C CA . GLU A 1 122 ? 8.812 -14.43 -14.75 1 94.69 122 GLU A CA 1
ATOM 1002 C C . GLU A 1 122 ? 8.094 -13.203 -15.305 1 94.69 122 GLU A C 1
ATOM 1004 O O . GLU A 1 122 ? 8.641 -12.477 -16.125 1 94.69 122 GLU A O 1
ATOM 1009 N N . VAL A 1 123 ? 6.914 -13.023 -14.828 1 92.56 123 VAL A N 1
ATOM 1010 C CA . VAL A 1 123 ? 6.098 -11.914 -15.305 1 92.56 123 VAL A CA 1
ATOM 1011 C C . VAL A 1 123 ? 6.773 -10.586 -14.953 1 92.56 123 VAL A C 1
ATOM 1013 O O . VAL A 1 123 ? 6.781 -9.656 -15.758 1 92.56 123 VAL A O 1
ATOM 1016 N N . ALA A 1 124 ? 7.289 -10.492 -13.766 1 92.25 124 ALA A N 1
ATOM 1017 C CA . ALA A 1 124 ? 7.992 -9.281 -13.352 1 92.25 124 ALA A CA 1
ATOM 1018 C C . ALA A 1 124 ? 9.133 -8.953 -14.305 1 92.25 124 ALA A C 1
ATOM 1020 O O . ALA A 1 124 ? 9.383 -7.785 -14.602 1 92.25 124 ALA A O 1
ATOM 1021 N N . GLY A 1 125 ? 9.797 -9.953 -14.688 1 87.62 125 GLY A N 1
ATOM 1022 C CA . GLY A 1 125 ? 10.898 -9.773 -15.617 1 87.62 125 GLY A CA 1
ATOM 1023 C C . GLY A 1 125 ? 10.453 -9.258 -16.984 1 87.62 125 GLY A C 1
ATOM 1024 O O . GLY A 1 125 ? 11.211 -8.586 -17.672 1 87.62 125 GLY A O 1
ATOM 1025 N N . GLU A 1 126 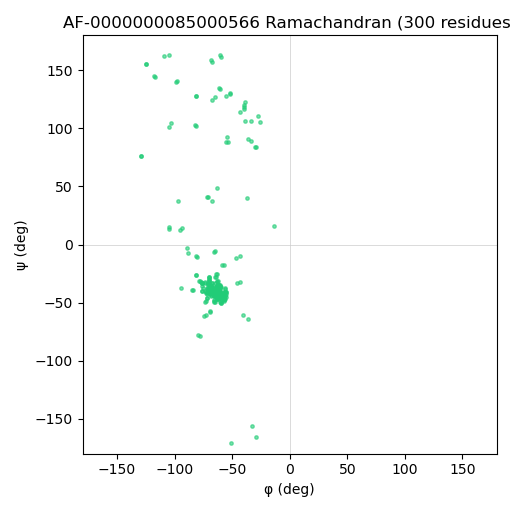? 9.141 -9.586 -17.281 1 83.5 126 GLU A N 1
ATOM 1026 C CA . GLU A 1 126 ? 8.586 -9.18 -18.562 1 83.5 126 GLU A CA 1
ATOM 1027 C C . GLU A 1 126 ? 8.047 -7.754 -18.516 1 83.5 126 GLU A C 1
ATOM 1029 O O . GLU A 1 126 ? 7.98 -7.07 -19.531 1 83.5 126 GLU A O 1
ATOM 1034 N N . LEU A 1 127 ? 7.359 -7.328 -17.344 1 76.62 127 LEU A N 1
ATOM 1035 C CA . LEU A 1 127 ? 6.727 -6.027 -17.172 1 76.62 127 LEU A CA 1
ATOM 1036 C C . LEU A 1 127 ? 7.777 -4.922 -17.062 1 76.62 127 LEU A C 1
ATOM 1038 O O . LEU A 1 127 ? 7.488 -3.758 -17.359 1 76.62 127 LEU A O 1
ATOM 1042 N N . ALA A 1 128 ? 8.852 -5.051 -16.609 1 58.91 128 ALA A N 1
ATOM 1043 C CA . ALA A 1 128 ? 9.844 -4.008 -16.375 1 58.91 128 ALA A CA 1
ATOM 1044 C C . ALA A 1 128 ? 9.75 -2.91 -17.438 1 58.91 128 ALA A C 1
ATOM 1046 O O . ALA A 1 128 ? 8.984 -3.029 -18.391 1 58.91 128 ALA A O 1
ATOM 1047 N N . PRO A 1 129 ? 10.453 -2.059 -17.938 1 59.75 129 PRO A N 1
ATOM 1048 C CA . PRO A 1 129 ? 10.648 -0.648 -18.281 1 59.75 129 PRO A CA 1
ATOM 1049 C C . PRO A 1 129 ? 9.672 -0.162 -19.344 1 59.75 129 PRO A C 1
ATOM 1051 O O . PRO A 1 129 ? 9.922 0.858 -20 1 59.75 129 PRO A O 1
ATOM 1054 N N . ASP A 1 130 ? 8.312 -0.669 -19.312 1 57.53 130 ASP A N 1
ATOM 1055 C CA . ASP A 1 130 ? 7.539 -0.097 -20.406 1 57.53 130 ASP A CA 1
ATOM 1056 C C . ASP A 1 130 ? 6.605 1.004 -19.906 1 57.53 130 ASP A C 1
ATOM 1058 O O . ASP A 1 130 ? 5.598 0.722 -19.266 1 57.53 130 ASP A O 1
ATOM 1062 N N . PRO A 1 131 ? 6.91 2.314 -20.125 1 56.25 131 PRO A N 1
ATOM 1063 C CA . PRO A 1 131 ? 6.082 3.443 -19.688 1 56.25 131 PRO A CA 1
ATOM 1064 C C . PRO A 1 131 ? 4.672 3.406 -20.266 1 56.25 131 PRO A C 1
ATOM 1066 O O . PRO A 1 131 ? 3.771 4.074 -19.75 1 56.25 131 PRO A O 1
ATOM 1069 N N . LEU A 1 132 ? 4.453 2.621 -21.328 1 55.31 132 LEU A N 1
ATOM 1070 C CA . LEU A 1 132 ? 3.166 2.615 -22.016 1 55.31 132 LEU A CA 1
ATOM 1071 C C . LEU A 1 132 ? 2.281 1.483 -21.5 1 55.31 132 LEU A C 1
ATOM 1073 O O . LEU A 1 132 ? 1.219 1.215 -22.062 1 55.31 132 LEU A O 1
ATOM 1077 N N . ASN A 1 133 ? 2.75 1.005 -20.469 1 60 133 ASN A N 1
ATOM 1078 C CA . ASN A 1 133 ? 1.925 -0.04 -19.875 1 60 133 ASN A CA 1
ATOM 1079 C C . ASN A 1 133 ? 0.584 0.508 -19.391 1 60 133 ASN A C 1
ATOM 1081 O O . ASN A 1 133 ? 0.527 1.577 -18.781 1 60 133 ASN A O 1
ATOM 1085 N N . ILE A 1 134 ? -0.509 -0.125 -19.844 1 59.5 134 ILE A N 1
ATOM 1086 C CA . ILE A 1 134 ? -1.871 0.319 -19.562 1 59.5 134 ILE A CA 1
ATOM 1087 C C . ILE A 1 134 ? -2.012 0.666 -18.094 1 59.5 134 ILE A C 1
ATOM 1089 O O . ILE A 1 134 ? -2.699 1.625 -17.734 1 59.5 134 ILE A O 1
ATOM 1093 N N . ASP A 1 135 ? -1.333 -0.006 -17.328 1 57.66 135 ASP A N 1
ATOM 1094 C CA . ASP A 1 135 ? -1.405 0.285 -15.898 1 57.66 135 ASP A CA 1
ATOM 1095 C C . ASP A 1 135 ? -0.751 1.627 -15.578 1 57.66 135 ASP A C 1
ATOM 1097 O O . ASP A 1 135 ? -1.23 2.365 -14.711 1 57.66 135 ASP A O 1
ATOM 1101 N N . ARG A 1 136 ? 0.196 1.933 -16.359 1 63.12 136 ARG A N 1
ATOM 1102 C CA . ARG A 1 136 ? 0.865 3.217 -16.172 1 63.12 136 ARG A CA 1
ATOM 1103 C C . ARG A 1 136 ? -0.047 4.371 -16.562 1 63.12 136 ARG A C 1
ATOM 1105 O O . ARG A 1 136 ? -0.08 5.402 -15.898 1 63.12 136 ARG A O 1
ATOM 1112 N N . LEU A 1 137 ? -0.719 4.066 -17.609 1 62.75 137 LEU A N 1
ATOM 1113 C CA . LEU A 1 137 ? -1.642 5.094 -18.078 1 62.75 137 LEU A CA 1
ATOM 1114 C C . LEU A 1 137 ? -2.746 5.34 -17.062 1 62.75 137 LEU A C 1
ATOM 1116 O O . LEU A 1 137 ? -3.152 6.484 -16.844 1 62.75 137 LEU A O 1
ATOM 1120 N N . ARG A 1 138 ? -3.184 4.328 -16.5 1 59.22 138 ARG A N 1
ATOM 1121 C CA . ARG A 1 138 ? -4.168 4.477 -15.43 1 59.22 138 ARG A CA 1
ATOM 1122 C C . ARG A 1 138 ? -3.596 5.281 -14.266 1 59.22 138 ARG A C 1
ATOM 1124 O O . ARG A 1 138 ? -4.277 6.137 -13.703 1 59.22 138 ARG A O 1
ATOM 1131 N N . LEU A 1 139 ? -2.408 5 -14.055 1 60.94 139 LEU A N 1
ATOM 1132 C CA . LEU A 1 139 ? -1.726 5.695 -12.969 1 60.94 139 LEU A CA 1
ATOM 1133 C C . LEU A 1 139 ? -1.617 7.188 -13.266 1 60.94 139 LEU A C 1
ATOM 1135 O O . LEU A 1 139 ? -1.789 8.016 -12.367 1 60.94 139 LEU A O 1
ATOM 1139 N N . ASN A 1 140 ? -1.337 7.457 -14.492 1 63.5 140 ASN A N 1
ATOM 1140 C CA . ASN A 1 140 ? -1.256 8.852 -14.93 1 63.5 140 ASN A CA 1
ATOM 1141 C C . ASN A 1 140 ? -2.549 9.602 -14.641 1 63.5 140 ASN A C 1
ATOM 1143 O O . ASN A 1 140 ? -2.514 10.766 -14.219 1 63.5 140 ASN A O 1
ATOM 1147 N N . ARG A 1 141 ? -3.598 9 -14.898 1 61.44 141 ARG A N 1
ATOM 1148 C CA . ARG A 1 141 ? -4.887 9.648 -14.68 1 61.44 141 ARG A CA 1
ATOM 1149 C C . ARG A 1 141 ? -5.082 9.984 -13.203 1 61.44 141 ARG A C 1
ATOM 1151 O O . ARG A 1 141 ? -5.566 11.07 -12.875 1 61.44 141 ARG A O 1
ATOM 1158 N N . LEU A 1 142 ? -4.676 9.125 -12.445 1 59.16 142 LEU A N 1
ATOM 1159 C CA . LEU A 1 142 ? -4.867 9.336 -11.016 1 59.16 142 LEU A CA 1
ATOM 1160 C C . LEU A 1 142 ? -3.938 10.43 -10.492 1 59.16 142 LEU A C 1
AT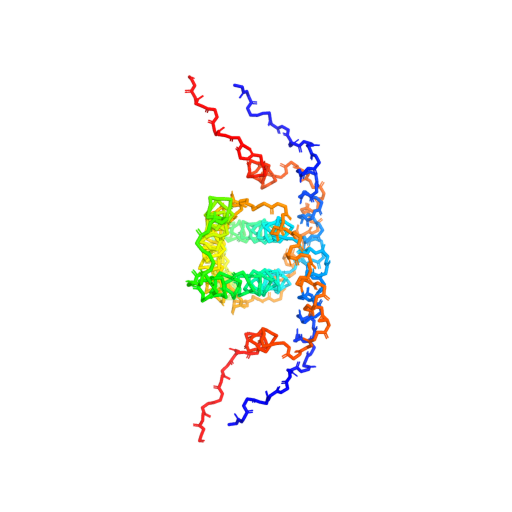OM 1162 O O . LEU A 1 142 ? -4.324 11.227 -9.633 1 59.16 142 LEU A O 1
ATOM 1166 N N . LEU A 1 143 ? -2.826 10.305 -11.094 1 63.41 143 LEU A N 1
ATOM 1167 C CA . LEU A 1 143 ? -1.874 11.336 -10.703 1 63.41 143 LEU A CA 1
ATOM 1168 C C . LEU A 1 143 ? -2.342 12.719 -11.164 1 63.41 143 LEU A C 1
ATOM 1170 O O . LEU A 1 143 ? -2.105 13.719 -10.484 1 63.41 143 LEU A O 1
ATOM 1174 N N . HIS A 1 144 ? -2.91 12.633 -12.438 1 62.91 144 HIS A N 1
ATOM 1175 C CA . HIS A 1 144 ? -3.396 13.898 -12.992 1 62.91 144 HIS A CA 1
ATOM 1176 C C . HIS A 1 144 ? -4.883 14.078 -12.711 1 62.91 144 HIS A C 1
ATOM 1178 O O . HIS A 1 144 ? -5.434 15.156 -12.953 1 62.91 144 HIS A O 1
ATOM 1184 N N . GLN A 1 145 ? -5.82 13.109 -12.727 1 54.31 145 GLN A N 1
ATOM 1185 C CA . GLN A 1 145 ? -7.242 13.25 -12.438 1 54.31 145 GLN A CA 1
ATOM 1186 C C . GLN A 1 145 ? -7.477 14.242 -11.305 1 54.31 145 GLN A C 1
ATOM 1188 O O . GLN A 1 145 ? -8.531 14.234 -10.672 1 54.31 145 GLN A O 1
ATOM 1193 N N . THR A 1 146 ? -6.887 15.297 -11.125 1 39.31 146 THR A N 1
ATOM 1194 C CA . THR A 1 146 ? -7.715 16.484 -10.938 1 39.31 146 THR A CA 1
ATOM 1195 C C . THR A 1 146 ? -8.75 16.594 -12.055 1 39.31 146 THR A C 1
ATOM 1197 O O . THR A 1 146 ? -8.578 16.016 -13.125 1 39.31 146 THR A O 1
ATOM 1200 N N . PRO A 1 147 ? -9.656 17.719 -12.367 1 34.88 147 PRO A N 1
ATOM 1201 C CA . PRO A 1 147 ? -10.852 17.891 -13.195 1 34.88 147 PRO A CA 1
ATOM 1202 C C . PRO A 1 147 ? -10.641 17.453 -14.641 1 34.88 147 PRO A C 1
ATOM 1204 O O . PRO A 1 147 ? -9.648 17.844 -15.273 1 34.88 147 PRO A O 1
ATOM 1207 N N . ASP A 1 148 ? -10.883 16.281 -15.125 1 34.38 148 ASP A N 1
ATOM 1208 C CA . ASP A 1 148 ? -11.281 16.156 -16.531 1 34.38 148 ASP A CA 1
ATOM 1209 C C . ASP A 1 148 ? -11.984 17.422 -17 1 34.38 148 ASP A C 1
ATOM 1211 O O . ASP A 1 148 ? -12.906 17.922 -16.344 1 34.38 148 ASP A O 1
ATOM 1215 N N . LEU A 1 149 ? -11.492 18.359 -17.922 1 31.98 149 LEU A N 1
ATOM 1216 C CA . LEU A 1 149 ? -12.156 19.406 -18.688 1 31.98 149 LEU A CA 1
ATOM 1217 C C . LEU A 1 149 ? -13.508 18.938 -19.203 1 31.98 149 LEU A C 1
ATOM 1219 O O . LEU A 1 149 ? -13.648 17.797 -19.625 1 31.98 149 LEU A O 1
ATOM 1223 N N . PRO A 1 150 ? -14.594 19.609 -18.812 1 28.92 150 PRO A N 1
ATOM 1224 C CA . PRO A 1 150 ? -15.836 19.453 -19.562 1 28.92 150 PRO A CA 1
ATOM 1225 C C . PRO A 1 150 ? -15.594 19.25 -21.062 1 28.92 150 PRO A C 1
ATOM 1227 O O . PRO A 1 150 ? -14.617 19.781 -21.609 1 28.92 150 PRO A O 1
ATOM 1230 N N . ASP A 1 151 ? -15.773 18.016 -21.609 1 28 151 ASP A N 1
ATOM 1231 C CA . ASP A 1 151 ? -16.062 18.141 -23.031 1 28 151 ASP A CA 1
ATOM 1232 C C . ASP A 1 151 ? -16.859 19.406 -23.328 1 28 151 ASP A C 1
ATOM 1234 O O . ASP A 1 151 ? -17.984 19.578 -22.844 1 28 151 ASP A O 1
ATOM 1238 N N . LYS A 1 152 ? -16.234 20.609 -23.594 1 24.19 152 LYS A N 1
ATOM 1239 C CA . LYS A 1 152 ? -17 21.531 -24.422 1 24.19 152 LYS A CA 1
ATOM 1240 C C . LYS A 1 152 ? -17.391 20.906 -25.766 1 24.19 152 LYS A C 1
ATOM 1242 O O . LYS A 1 152 ? -16.562 20.203 -26.375 1 24.19 152 LYS A O 1
ATOM 1247 N N . MET B 1 1 ? 1.658 -18.359 27.141 1 25.94 1 MET B N 1
ATOM 1248 C CA . MET B 1 1 ? 3.002 -17.922 26.766 1 25.94 1 MET B CA 1
ATOM 1249 C C . MET B 1 1 ? 3.076 -16.406 26.625 1 25.94 1 MET B C 1
ATOM 1251 O O . MET B 1 1 ? 2.191 -15.789 26.031 1 25.94 1 MET B O 1
ATOM 1255 N N . LYS B 1 2 ? 3.736 -15.648 27.375 1 33.16 2 LYS B N 1
ATOM 1256 C CA . LYS B 1 2 ? 3.877 -14.211 27.531 1 33.16 2 LYS B CA 1
ATOM 1257 C C . LYS B 1 2 ? 4.238 -13.539 26.203 1 33.16 2 LYS B C 1
ATOM 1259 O O . LYS B 1 2 ? 5.191 -13.945 25.547 1 33.16 2 LYS B O 1
ATOM 1264 N N . VAL B 1 3 ? 3.299 -13.125 25.344 1 43.81 3 VAL B N 1
ATOM 1265 C CA . VAL B 1 3 ? 3.654 -12.305 24.188 1 43.81 3 VAL B CA 1
ATOM 1266 C C . VAL B 1 3 ? 4.891 -11.469 24.5 1 43.81 3 VAL B C 1
ATOM 1268 O O . VAL B 1 3 ? 4.883 -10.664 25.438 1 43.81 3 VAL B O 1
ATOM 1271 N N . SER B 1 4 ? 6.051 -11.906 24.391 1 49.81 4 SER B N 1
ATOM 1272 C CA . SER B 1 4 ? 7.297 -11.234 24.75 1 49.81 4 SER B CA 1
ATOM 1273 C C . SER B 1 4 ? 7.277 -9.773 24.297 1 49.81 4 SER B C 1
ATOM 1275 O O . SER B 1 4 ? 6.746 -9.461 23.219 1 49.81 4 SER B O 1
ATOM 1277 N N . GLU B 1 5 ? 7.281 -8.734 25.203 1 60.09 5 GLU B N 1
ATOM 1278 C CA . GLU B 1 5 ? 7.379 -7.285 25.094 1 60.09 5 GLU B CA 1
ATOM 1279 C C . GLU B 1 5 ? 8.453 -6.871 24.094 1 60.09 5 GLU B C 1
ATOM 1281 O O . GLU B 1 5 ? 8.578 -5.691 23.766 1 60.09 5 GLU B O 1
ATOM 1286 N N . GLU B 1 6 ? 9.305 -7.859 23.609 1 63.28 6 GLU B N 1
ATOM 1287 C CA . GLU B 1 6 ? 10.391 -7.539 22.703 1 63.28 6 GLU B CA 1
ATOM 1288 C C . GLU B 1 6 ? 9.992 -7.828 21.25 1 63.28 6 GLU B C 1
ATOM 1290 O O . GLU B 1 6 ? 9.258 -8.781 20.984 1 63.28 6 GLU B O 1
ATOM 1295 N N . PRO B 1 7 ? 10.453 -6.879 20.469 1 68.81 7 PRO B N 1
ATOM 1296 C CA . PRO B 1 7 ? 10.141 -7.121 19.062 1 68.81 7 PRO B CA 1
ATOM 1297 C C . PRO B 1 7 ? 10.742 -8.414 18.531 1 68.81 7 PRO B C 1
ATOM 1299 O O . PRO B 1 7 ? 11.852 -8.789 18.922 1 68.81 7 PRO B O 1
ATOM 1302 N N . CYS B 1 8 ? 10.016 -9.133 17.875 1 73.75 8 CYS B N 1
ATOM 1303 C CA . CYS B 1 8 ? 10.453 -10.359 17.234 1 73.75 8 CYS B CA 1
ATOM 1304 C C . CYS B 1 8 ? 11.695 -10.109 16.375 1 73.75 8 CYS B C 1
ATOM 1306 O O . CYS B 1 8 ? 11.781 -9.094 15.688 1 73.75 8 CYS B O 1
ATOM 1308 N N . GLN B 1 9 ? 12.703 -10.938 16.562 1 74.94 9 GLN B N 1
ATOM 1309 C CA . GLN B 1 9 ? 13.984 -10.734 15.883 1 74.94 9 GLN B CA 1
ATOM 1310 C C . GLN B 1 9 ? 14.164 -11.734 14.742 1 74.94 9 GLN B C 1
ATOM 1312 O O . GLN B 1 9 ? 15.289 -11.945 14.266 1 74.94 9 GLN B O 1
ATOM 1317 N N . CYS B 1 10 ? 13.109 -12.367 14.352 1 79.94 10 CYS B N 1
ATOM 1318 C CA . CYS B 1 10 ? 13.273 -13.305 13.25 1 79.94 10 CYS B CA 1
ATOM 1319 C C . CYS B 1 10 ? 13.578 -12.57 11.953 1 79.94 10 CYS B C 1
ATOM 1321 O O . CYS B 1 10 ? 13.336 -11.367 11.844 1 79.94 10 CYS B O 1
ATOM 1323 N N . PRO B 1 11 ? 14.156 -13.25 11 1 81.12 11 PRO B N 1
ATOM 1324 C CA . PRO B 1 11 ? 14.586 -12.586 9.766 1 81.12 11 PRO B CA 1
ATOM 1325 C C . PRO B 1 11 ? 13.445 -11.859 9.062 1 81.12 11 PRO B C 1
ATOM 1327 O O . PRO B 1 11 ? 13.641 -10.766 8.516 1 81.12 11 PRO B O 1
ATOM 1330 N N . ASP B 1 12 ? 12.328 -12.383 9.055 1 78.25 12 ASP B N 1
ATOM 1331 C CA . ASP B 1 12 ? 11.188 -11.766 8.391 1 78.25 12 ASP B CA 1
ATOM 1332 C C . ASP B 1 12 ? 10.789 -10.461 9.078 1 78.25 12 ASP B C 1
ATOM 1334 O O . ASP B 1 12 ? 10.539 -9.453 8.414 1 78.25 12 ASP B O 1
ATOM 1338 N N . CYS B 1 13 ? 10.766 -10.508 10.391 1 81.38 13 CYS B N 1
ATOM 1339 C CA . CYS B 1 13 ? 10.406 -9.312 11.141 1 81.38 13 CYS B CA 1
ATOM 1340 C C . CYS B 1 13 ? 11.484 -8.234 11 1 81.38 13 CYS B C 1
ATOM 1342 O O . CYS B 1 13 ? 11.164 -7.051 10.875 1 81.38 13 CYS B O 1
ATOM 1344 N N . LEU B 1 14 ? 12.672 -8.672 10.961 1 80.38 14 LEU B N 1
ATOM 1345 C CA . LEU B 1 14 ? 13.766 -7.719 10.812 1 80.38 14 LEU B CA 1
ATOM 1346 C C . LEU B 1 14 ? 13.711 -7.039 9.445 1 80.38 14 LEU B C 1
ATOM 1348 O O . LEU B 1 14 ? 13.938 -5.832 9.336 1 80.38 14 LEU B O 1
ATOM 1352 N N . ARG B 1 15 ? 13.414 -7.809 8.438 1 82.38 15 ARG B N 1
ATOM 1353 C CA . ARG B 1 15 ? 13.266 -7.242 7.098 1 82.38 15 ARG B CA 1
ATOM 1354 C C . ARG B 1 15 ? 12.125 -6.227 7.062 1 82.38 15 ARG B C 1
ATOM 1356 O O . ARG B 1 15 ? 12.25 -5.172 6.434 1 82.38 15 ARG B O 1
ATOM 1363 N N . PHE B 1 16 ? 11.102 -6.559 7.73 1 83.44 16 PHE B N 1
ATOM 1364 C CA . PHE B 1 16 ? 9.961 -5.652 7.793 1 83.44 16 PHE B CA 1
ATOM 1365 C C . PHE B 1 16 ? 10.344 -4.344 8.477 1 83.44 16 PHE B C 1
ATOM 1367 O O . PHE B 1 16 ? 10.008 -3.262 7.988 1 83.44 16 PHE B O 1
ATOM 1374 N N . TYR B 1 17 ? 11.023 -4.508 9.594 1 81.81 17 TYR B N 1
ATOM 1375 C CA . TYR B 1 17 ? 11.414 -3.316 10.336 1 81.81 17 TYR B CA 1
ATOM 1376 C C . TYR B 1 17 ? 12.297 -2.41 9.492 1 81.81 17 TYR B C 1
ATOM 1378 O O . TYR B 1 17 ? 12.109 -1.191 9.469 1 81.81 17 TYR B O 1
ATOM 1386 N N . ARG B 1 18 ? 13.148 -3.016 8.812 1 84.19 18 ARG B N 1
ATOM 1387 C CA . ARG B 1 18 ? 14.07 -2.252 7.98 1 84.19 18 ARG B CA 1
ATOM 1388 C C . ARG B 1 18 ? 13.336 -1.532 6.859 1 84.19 18 ARG B C 1
ATOM 1390 O O . ARG B 1 18 ? 13.594 -0.357 6.594 1 84.19 18 ARG B O 1
ATOM 1397 N N . GLU B 1 19 ? 12.422 -2.25 6.27 1 87.5 19 GLU B N 1
ATOM 1398 C CA . GLU B 1 19 ? 11.672 -1.657 5.168 1 87.5 19 GLU B CA 1
ATOM 1399 C C . GLU B 1 19 ? 10.742 -0.553 5.664 1 87.5 19 GLU B C 1
ATOM 1401 O O . GLU B 1 19 ? 10.617 0.494 5.027 1 87.5 19 GLU B O 1
ATOM 1406 N N . HIS B 1 20 ? 10.141 -0.814 6.766 1 86.19 20 HIS B N 1
ATOM 1407 C CA . HIS B 1 20 ? 9.266 0.177 7.387 1 86.19 20 HIS B CA 1
ATOM 1408 C C . HIS B 1 20 ? 10.031 1.465 7.688 1 86.19 20 HIS B C 1
ATOM 1410 O O . HIS B 1 20 ? 9.57 2.557 7.34 1 86.19 20 HIS B O 1
ATOM 1416 N N . ASP B 1 21 ? 11.164 1.302 8.227 1 85.81 21 ASP B N 1
ATOM 1417 C CA . ASP B 1 21 ? 11.969 2.465 8.586 1 85.81 21 ASP B CA 1
ATOM 1418 C C . ASP B 1 21 ? 12.484 3.188 7.344 1 85.81 21 ASP B C 1
ATOM 1420 O O . ASP B 1 21 ? 12.555 4.418 7.32 1 85.81 21 ASP B O 1
ATOM 1424 N N . ARG B 1 22 ? 12.922 2.408 6.418 1 89.56 22 ARG B N 1
ATOM 1425 C CA . ARG B 1 22 ? 13.383 3.002 5.168 1 89.56 22 ARG B CA 1
ATOM 1426 C C . ARG B 1 22 ? 12.297 3.863 4.535 1 89.56 22 ARG B C 1
ATOM 1428 O O . ARG B 1 22 ? 12.562 4.977 4.082 1 89.56 22 ARG B O 1
ATOM 1435 N N . LEU B 1 23 ? 11.086 3.418 4.57 1 92.19 23 LEU B N 1
ATOM 1436 C CA . LEU B 1 23 ? 9.977 4.109 3.93 1 92.19 23 LEU B CA 1
ATOM 1437 C C . LEU B 1 23 ? 9.648 5.41 4.656 1 92.19 23 LEU B C 1
ATOM 1439 O O . LEU B 1 23 ? 9.32 6.414 4.02 1 92.19 23 LEU B O 1
ATOM 1443 N N . ILE B 1 24 ? 9.781 5.418 5.93 1 91.56 24 ILE B N 1
ATOM 1444 C CA . ILE B 1 24 ? 9.555 6.637 6.699 1 91.56 24 ILE B CA 1
ATOM 1445 C C . ILE B 1 24 ? 10.664 7.648 6.398 1 91.56 24 ILE B C 1
ATOM 1447 O O . ILE B 1 24 ? 10.383 8.836 6.207 1 91.56 24 ILE B O 1
ATOM 1451 N N . ARG B 1 25 ? 11.844 7.168 6.297 1 90.88 25 ARG B N 1
ATOM 1452 C CA . ARG B 1 25 ? 12.984 8.055 6.082 1 90.88 25 ARG B CA 1
ATOM 1453 C C . ARG B 1 25 ? 12.984 8.609 4.66 1 90.88 25 ARG B C 1
ATOM 1455 O O . ARG B 1 25 ? 13.25 9.797 4.453 1 90.88 25 ARG B O 1
ATOM 1462 N N . GLU B 1 26 ? 12.688 7.773 3.738 1 93.31 26 GLU B N 1
ATOM 1463 C CA . GLU B 1 26 ? 12.781 8.172 2.338 1 93.31 26 GLU B CA 1
ATOM 1464 C C . GLU B 1 26 ? 11.539 8.953 1.903 1 93.31 26 GLU B C 1
ATOM 1466 O O . GLU B 1 26 ? 11.602 9.758 0.968 1 93.31 26 GLU B O 1
ATOM 1471 N N . PHE B 1 27 ? 10.445 8.727 2.549 1 94.75 27 PHE B N 1
ATOM 1472 C CA . PHE B 1 27 ? 9.195 9.383 2.195 1 94.75 27 PHE B CA 1
ATOM 1473 C C . PHE B 1 27 ? 8.547 10.016 3.422 1 94.75 27 PHE B C 1
ATOM 1475 O O . PHE B 1 27 ? 7.484 9.586 3.867 1 94.75 27 PHE B O 1
ATOM 1482 N N . PRO B 1 28 ? 9.094 11.148 3.836 1 95.38 28 PRO B N 1
ATOM 1483 C CA . PRO B 1 28 ? 8.766 11.68 5.16 1 95.38 28 PRO B CA 1
ATOM 1484 C C . PRO B 1 28 ? 7.555 12.609 5.141 1 95.38 28 PRO B C 1
ATOM 1486 O O . PRO B 1 28 ? 7.121 13.094 6.191 1 95.38 28 PRO B O 1
ATOM 1489 N N . THR B 1 29 ? 6.953 12.898 3.988 1 97.06 29 THR B N 1
ATOM 1490 C CA . THR B 1 29 ? 5.816 13.812 3.939 1 97.06 29 THR B CA 1
ATOM 1491 C C . THR B 1 29 ? 4.527 13.055 3.635 1 97.06 29 THR B C 1
ATOM 1493 O O . THR B 1 29 ? 4.562 11.898 3.221 1 97.06 29 THR B O 1
ATOM 1496 N N . LEU B 1 30 ? 3.402 13.695 3.918 1 97.38 30 LEU B N 1
ATOM 1497 C CA . LEU B 1 30 ? 2.129 13.078 3.578 1 97.38 30 LEU B CA 1
ATOM 1498 C C . LEU B 1 30 ? 2.059 12.758 2.09 1 97.38 30 LEU B C 1
ATOM 1500 O O . LEU B 1 30 ? 1.689 11.641 1.706 1 97.38 30 LEU B O 1
ATOM 1504 N N . ARG B 1 31 ? 2.404 13.734 1.291 1 93.88 31 ARG B N 1
ATOM 1505 C CA . ARG B 1 31 ? 2.354 13.57 -0.158 1 93.88 31 ARG B CA 1
ATOM 1506 C C . ARG B 1 31 ? 3.223 12.398 -0.606 1 93.88 31 ARG B C 1
ATOM 1508 O O . ARG B 1 31 ? 2.797 11.578 -1.42 1 93.88 31 ARG B O 1
ATOM 1515 N N . GLN B 1 32 ? 4.398 12.297 -0.067 1 93.75 32 GLN B N 1
ATOM 1516 C CA . GLN B 1 32 ? 5.324 11.234 -0.456 1 93.75 32 GLN B CA 1
ATOM 1517 C C . GLN B 1 32 ? 4.812 9.867 -0.01 1 93.75 32 GLN B C 1
ATOM 1519 O O . GLN B 1 32 ? 4.961 8.883 -0.732 1 93.75 32 GLN B O 1
ATOM 1524 N N . GLN B 1 33 ? 4.195 9.867 1.207 1 95.75 33 GLN B N 1
ATOM 1525 C CA . GLN B 1 33 ? 3.588 8.617 1.658 1 95.75 33 GLN B CA 1
ATOM 1526 C C . GLN B 1 33 ? 2.424 8.219 0.756 1 95.75 33 GLN B C 1
ATOM 1528 O O . GLN B 1 33 ? 2.268 7.043 0.421 1 95.75 33 GLN B O 1
ATOM 1533 N N . GLN B 1 34 ? 1.611 9.164 0.304 1 93.44 34 GLN B N 1
ATOM 1534 C CA . GLN B 1 34 ? 0.52 8.906 -0.629 1 93.44 34 GLN B CA 1
ATOM 1535 C C . GLN B 1 34 ? 1.041 8.32 -1.938 1 93.44 34 GLN B C 1
ATOM 1537 O O . GLN B 1 34 ? 0.515 7.32 -2.428 1 93.44 34 GLN B O 1
ATOM 1542 N N . GLU B 1 35 ? 2.086 8.867 -2.369 1 90.06 35 GLU B N 1
ATOM 1543 C CA . GLU B 1 35 ? 2.625 8.477 -3.666 1 90.06 35 GLU B CA 1
ATOM 1544 C C . GLU B 1 35 ? 3.246 7.082 -3.607 1 90.06 35 GLU B C 1
ATOM 1546 O O . GLU B 1 35 ? 3.025 6.262 -4.5 1 90.06 35 GLU B O 1
ATOM 1551 N N . VAL B 1 36 ? 4.031 6.852 -2.59 1 93.56 36 VAL B N 1
ATOM 1552 C CA . VAL B 1 36 ? 4.719 5.566 -2.527 1 93.56 36 VAL B CA 1
ATOM 1553 C C . VAL B 1 36 ? 3.705 4.449 -2.285 1 93.56 36 VAL B C 1
ATOM 1555 O O . VAL B 1 36 ? 3.85 3.344 -2.816 1 93.56 36 VAL B O 1
ATOM 1558 N N . ASN B 1 37 ? 2.691 4.688 -1.452 1 94.62 37 ASN B N 1
ATOM 1559 C CA . ASN B 1 37 ? 1.66 3.678 -1.236 1 94.62 37 ASN B CA 1
ATOM 1560 C C . ASN B 1 37 ? 0.85 3.424 -2.506 1 94.62 37 ASN B C 1
ATOM 1562 O O . ASN B 1 37 ? 0.476 2.285 -2.791 1 94.62 37 ASN B O 1
ATOM 1566 N N . TRP B 1 38 ? 0.564 4.477 -3.211 1 91.56 38 TRP B N 1
ATOM 1567 C CA . TRP B 1 38 ? -0.124 4.32 -4.488 1 91.56 38 TRP B CA 1
ATOM 1568 C C . TRP B 1 38 ? 0.709 3.488 -5.457 1 91.56 38 TRP B C 1
ATOM 1570 O O . TRP B 1 38 ? 0.189 2.584 -6.113 1 91.56 38 TRP B O 1
ATOM 1580 N N . ALA B 1 39 ? 1.987 3.793 -5.551 1 90.5 39 ALA B N 1
ATOM 1581 C CA . ALA B 1 39 ? 2.873 3.047 -6.441 1 90.5 39 ALA B CA 1
ATOM 1582 C C . ALA B 1 39 ? 2.957 1.58 -6.031 1 90.5 39 ALA B C 1
ATOM 1584 O O . ALA B 1 39 ? 2.953 0.689 -6.883 1 90.5 39 ALA B O 1
ATOM 1585 N N . ALA B 1 40 ? 3.074 1.354 -4.73 1 93.81 40 ALA B N 1
ATOM 1586 C CA . ALA B 1 40 ? 3.135 -0.018 -4.23 1 93.81 40 ALA B CA 1
ATOM 1587 C C . ALA B 1 40 ? 1.859 -0.783 -4.574 1 93.81 40 ALA B C 1
ATOM 1589 O O . ALA B 1 40 ? 1.918 -1.921 -5.043 1 93.81 40 ALA B O 1
ATOM 1590 N N . LEU B 1 41 ? 0.744 -0.146 -4.363 1 94 41 LEU B N 1
ATOM 1591 C CA . LEU B 1 41 ? -0.54 -0.761 -4.684 1 94 41 LEU B CA 1
ATOM 1592 C C . LEU B 1 41 ? -0.626 -1.095 -6.168 1 94 41 LEU B C 1
ATOM 1594 O O . LEU B 1 41 ? -1.048 -2.193 -6.539 1 94 41 LEU B O 1
ATOM 1598 N N . GLN B 1 42 ? -0.21 -0.182 -6.984 1 89.88 42 GLN B N 1
ATOM 1599 C CA . GLN B 1 42 ? -0.323 -0.375 -8.43 1 89.88 42 GLN B CA 1
ATOM 1600 C C . GLN B 1 42 ? 0.643 -1.45 -8.914 1 89.88 42 GLN B C 1
ATOM 1602 O O . GLN B 1 42 ? 0.332 -2.195 -9.844 1 89.88 42 GLN B O 1
ATOM 1607 N N . SER B 1 43 ? 1.83 -1.474 -8.336 1 90.88 43 SER B N 1
ATOM 1608 C CA . SER B 1 43 ? 2.758 -2.539 -8.695 1 90.88 43 SER B CA 1
ATOM 1609 C C . SER B 1 43 ? 2.182 -3.912 -8.367 1 90.88 43 SER B C 1
ATOM 1611 O O . SER B 1 43 ? 2.301 -4.848 -9.164 1 90.88 43 SER B O 1
ATOM 1613 N N . PHE B 1 44 ? 1.575 -3.969 -7.203 1 95 44 PHE B N 1
ATOM 1614 C CA . PHE B 1 44 ? 0.95 -5.215 -6.77 1 95 44 PHE B CA 1
ATOM 1615 C C . PHE B 1 44 ? -0.173 -5.613 -7.719 1 95 44 PHE B C 1
ATOM 1617 O O . PHE B 1 44 ? -0.253 -6.77 -8.141 1 95 44 PHE B O 1
ATOM 1624 N N . ARG B 1 45 ? -0.961 -4.742 -8.039 1 92.69 45 ARG B N 1
ATOM 1625 C CA . ARG B 1 45 ? -2.092 -4.996 -8.93 1 92.69 45 ARG B CA 1
ATOM 1626 C C . ARG B 1 45 ? -1.616 -5.43 -10.312 1 92.69 45 ARG B C 1
ATOM 1628 O O . ARG B 1 45 ? -2.191 -6.34 -10.914 1 92.69 45 ARG B O 1
ATOM 1635 N N . THR B 1 46 ? -0.653 -4.75 -10.797 1 89 46 THR B N 1
ATOM 1636 C CA . THR B 1 46 ? -0.129 -5.066 -12.125 1 89 46 THR B CA 1
ATOM 1637 C C . THR B 1 46 ? 0.396 -6.5 -12.164 1 89 46 THR B C 1
ATOM 1639 O O . THR B 1 46 ? 0.029 -7.273 -13.047 1 89 46 THR B O 1
ATOM 1642 N N . LEU B 1 47 ? 1.206 -6.832 -11.211 1 91.75 47 LEU B N 1
ATOM 1643 C CA . LEU B 1 47 ? 1.799 -8.164 -11.195 1 91.75 47 LEU B CA 1
ATOM 1644 C C . LEU B 1 47 ? 0.73 -9.234 -10.984 1 91.75 47 LEU B C 1
ATOM 1646 O O . LEU B 1 47 ? 0.68 -10.219 -11.719 1 91.75 47 LEU B O 1
ATOM 1650 N N . CYS B 1 48 ? -0.074 -9.016 -10.008 1 94.38 48 CYS B N 1
ATOM 1651 C CA . CYS B 1 48 ? -1.119 -9.984 -9.695 1 94.38 48 CYS B CA 1
ATOM 1652 C C . CYS B 1 48 ? -2.068 -10.164 -10.875 1 94.38 48 CYS B C 1
ATOM 1654 O O . CYS B 1 48 ? -2.459 -11.281 -11.195 1 94.38 48 CYS B O 1
ATOM 1656 N N . GLY B 1 49 ? -2.404 -9.062 -11.484 1 91.69 49 GLY B N 1
ATOM 1657 C CA . GLY B 1 49 ? -3.295 -9.125 -12.633 1 91.69 49 GLY B CA 1
ATOM 1658 C C . GLY B 1 49 ? -2.717 -9.914 -13.789 1 91.69 49 GLY B C 1
ATOM 1659 O O . GLY B 1 49 ? -3.41 -10.727 -14.406 1 91.69 49 GLY B O 1
ATOM 1660 N N . ARG B 1 50 ? -1.52 -9.703 -14.078 1 91.19 50 ARG B N 1
ATOM 1661 C CA . ARG B 1 50 ? -0.874 -10.367 -15.203 1 91.19 50 ARG B CA 1
ATOM 1662 C C . ARG B 1 50 ? -0.713 -11.859 -14.938 1 91.19 50 ARG B C 1
ATOM 1664 O O . ARG B 1 50 ? -0.926 -12.68 -15.836 1 91.19 50 ARG B O 1
ATOM 1671 N N . VAL B 1 51 ? -0.292 -12.203 -13.781 1 94.56 51 VAL B N 1
ATOM 1672 C CA . VAL B 1 51 ? -0.131 -13.609 -13.438 1 94.56 51 VAL B CA 1
ATOM 1673 C C . VAL B 1 51 ? -1.484 -14.312 -13.5 1 94.56 51 VAL B C 1
ATOM 1675 O O . VAL B 1 51 ? -1.587 -15.43 -14.023 1 94.56 51 VAL B O 1
ATOM 1678 N N . LEU B 1 52 ? -2.506 -13.68 -12.922 1 95.81 52 LEU B N 1
ATOM 1679 C CA . LEU B 1 52 ? -3.852 -14.242 -12.961 1 95.81 52 LEU B CA 1
ATOM 1680 C C . LEU B 1 52 ? -4.289 -14.5 -14.398 1 95.81 52 LEU B C 1
ATOM 1682 O O . LEU B 1 52 ? -4.82 -15.57 -14.711 1 95.81 52 LEU B O 1
ATOM 1686 N N . GLU B 1 53 ? -4.059 -13.578 -15.273 1 91.88 53 GLU B N 1
ATOM 1687 C CA . GLU B 1 53 ? -4.406 -13.727 -16.688 1 91.88 53 GLU B CA 1
ATOM 1688 C C . GLU B 1 53 ? -3.697 -14.922 -17.312 1 91.88 53 GLU B C 1
ATOM 1690 O O . GLU B 1 53 ? -4.309 -15.695 -18.047 1 91.88 53 GLU B O 1
ATOM 1695 N N . ASP B 1 54 ? -2.439 -15.047 -17.047 1 92.19 54 ASP B N 1
ATOM 1696 C CA . ASP B 1 54 ? -1.65 -16.141 -17.609 1 92.19 54 ASP B CA 1
ATOM 1697 C C . ASP B 1 54 ? -2.158 -17.484 -17.109 1 92.19 54 ASP B C 1
ATOM 1699 O O . ASP B 1 54 ? -2.229 -18.453 -17.875 1 92.19 54 ASP B O 1
ATOM 1703 N N . LEU B 1 55 ? -2.449 -17.547 -15.867 1 94.19 55 LEU B N 1
ATOM 1704 C CA . LEU B 1 55 ? -2.939 -18.797 -15.297 1 94.19 55 LEU B CA 1
ATOM 1705 C C . LEU B 1 55 ? -4.32 -19.141 -15.844 1 94.19 55 LEU B C 1
ATOM 1707 O O . LEU B 1 55 ? -4.617 -20.312 -16.094 1 94.19 55 LEU B O 1
ATOM 1711 N N . GLN B 1 56 ? -5.156 -18.172 -16.047 1 93.56 56 GLN B N 1
ATOM 1712 C CA . GLN B 1 56 ? -6.48 -18.391 -16.625 1 93.56 56 GLN B CA 1
ATOM 1713 C C . GLN B 1 56 ? -6.391 -18.875 -18.062 1 93.56 56 GLN B C 1
ATOM 1715 O O . GLN B 1 56 ? -7.18 -19.719 -18.484 1 93.56 56 GLN B O 1
ATOM 1720 N N . LYS B 1 57 ? -5.465 -18.328 -18.812 1 90.81 57 LYS B N 1
ATOM 1721 C CA . LYS B 1 57 ? -5.234 -18.781 -20.172 1 90.81 57 LYS B CA 1
ATOM 1722 C C . LYS B 1 57 ? -4.82 -20.25 -20.203 1 90.81 57 LYS B C 1
ATOM 1724 O O . LYS B 1 57 ? -5.27 -21.016 -21.047 1 90.81 57 LYS B O 1
ATOM 1729 N N . LYS B 1 58 ? -4.012 -20.641 -19.297 1 86 58 LYS B N 1
ATOM 1730 C CA . LYS B 1 58 ? -3.564 -22.031 -19.188 1 86 58 LYS B CA 1
ATOM 1731 C C . LYS B 1 58 ? -4.723 -22.969 -18.859 1 86 58 LYS B C 1
ATOM 1733 O O . LYS B 1 58 ? -4.805 -24.078 -19.375 1 86 58 LYS B O 1
ATOM 1738 N N . LEU B 1 59 ? -5.562 -22.531 -17.984 1 84.62 59 LEU B N 1
ATOM 1739 C CA . LEU B 1 59 ? -6.719 -23.328 -17.578 1 84.62 59 LEU B CA 1
ATOM 1740 C C . LEU B 1 59 ? -7.688 -23.5 -18.75 1 84.62 59 LEU B C 1
ATOM 1742 O O . LEU B 1 59 ? -8.266 -24.578 -18.922 1 84.62 59 LEU B O 1
ATOM 1746 N N . ASN B 1 60 ? -7.883 -22.469 -19.484 1 84.69 60 ASN B N 1
ATOM 1747 C CA . ASN B 1 60 ? -8.82 -22.5 -20.609 1 84.69 60 ASN B CA 1
ATOM 1748 C C . ASN B 1 60 ? -8.266 -23.297 -21.781 1 84.69 60 ASN B C 1
ATOM 1750 O O . ASN B 1 60 ? -9.023 -23.875 -22.562 1 84.69 60 ASN B O 1
ATOM 1754 N N . SER B 1 61 ? -7.012 -23.312 -22 1 78.81 61 SER B N 1
ATOM 1755 C CA . SER B 1 61 ? -6.402 -24.094 -23.062 1 78.81 61 SER B CA 1
ATOM 1756 C C .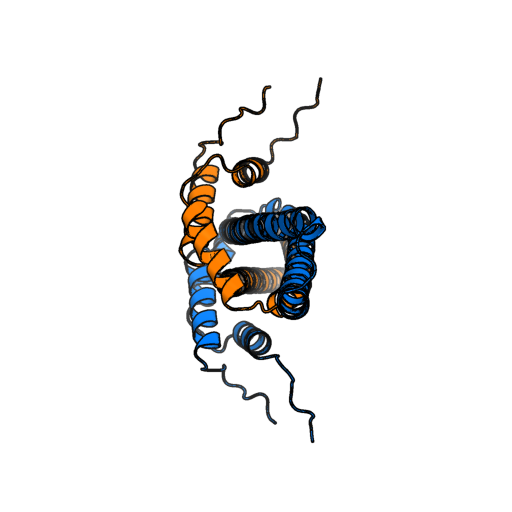 SER B 1 61 ? -6.461 -25.594 -22.734 1 78.81 61 SER B C 1
ATOM 1758 O O . SER B 1 61 ? -6.598 -26.422 -23.641 1 78.81 61 SER B O 1
ATOM 1760 N N . LYS B 1 62 ? -6.352 -25.938 -21.594 1 67.06 62 LYS B N 1
ATOM 1761 C CA . LYS B 1 62 ? -6.438 -27.344 -21.203 1 67.06 62 LYS B CA 1
ATOM 1762 C C . LYS B 1 62 ? -7.863 -27.875 -21.344 1 67.06 62 LYS B C 1
ATOM 1764 O O . LYS B 1 62 ? -8.07 -29.031 -21.672 1 67.06 62 LYS B O 1
ATOM 1769 N N . SER B 1 63 ? -8.766 -27.031 -20.953 1 61.88 63 SER B N 1
ATOM 1770 C CA . SER B 1 63 ? -10.156 -27.469 -21.109 1 61.88 63 SER B CA 1
ATOM 1771 C C . SER B 1 63 ? -10.508 -27.703 -22.578 1 61.88 63 SER B C 1
ATOM 1773 O O . SER B 1 63 ? -11.312 -28.578 -22.891 1 61.88 63 SER B O 1
ATOM 1775 N N . SER B 1 64 ? -9.93 -26.984 -23.453 1 57.62 64 SER B N 1
ATOM 1776 C CA . SER B 1 64 ? -10.195 -27.203 -24.875 1 57.62 64 SER B CA 1
ATOM 1777 C C . SER B 1 64 ? -9.477 -28.453 -25.375 1 57.62 64 SER B C 1
ATOM 1779 O O . SER B 1 64 ? -9.977 -29.141 -26.266 1 57.62 64 SER B O 1
ATOM 1781 N N . ASP B 1 65 ? -8.266 -28.656 -24.844 1 53.44 65 ASP B N 1
ATOM 1782 C CA . ASP B 1 65 ? -7.535 -29.828 -25.297 1 53.44 65 ASP B CA 1
ATOM 1783 C C . ASP B 1 65 ? -8.055 -31.094 -24.625 1 53.44 65 ASP B C 1
ATOM 1785 O O . ASP B 1 65 ? -7.789 -32.219 -25.078 1 53.44 65 ASP B O 1
ATOM 1789 N N . GLN B 1 66 ? -8.508 -30.938 -23.438 1 51.34 66 GLN B N 1
ATOM 1790 C CA . GLN B 1 66 ? -8.961 -32.156 -22.781 1 51.34 66 GLN B CA 1
ATOM 1791 C C . GLN B 1 66 ? -10.172 -32.75 -23.5 1 51.34 66 GLN B C 1
ATOM 1793 O O . GLN B 1 66 ? -10.688 -33.812 -23.094 1 51.34 66 GLN B O 1
ATOM 1798 N N . SER B 1 67 ? -10.805 -32.188 -24.516 1 44.47 67 SER B N 1
ATOM 1799 C CA . SER B 1 67 ? -11.758 -33.094 -25.141 1 44.47 67 SER B CA 1
ATOM 1800 C C . SER B 1 67 ? -11.07 -34.375 -25.594 1 44.47 67 SER B C 1
ATOM 1802 O O . SER B 1 67 ? -11.734 -35.375 -25.844 1 44.47 67 SER B O 1
ATOM 1804 N N . GLU B 1 68 ? -9.898 -34.375 -26.281 1 41.75 68 GLU B N 1
ATOM 1805 C CA . GLU B 1 68 ? -9.547 -35.625 -26.953 1 41.75 68 GLU B CA 1
ATOM 1806 C C . GLU B 1 68 ? -8.992 -36.625 -25.953 1 41.75 68 GLU B C 1
ATOM 1808 O O . GLU B 1 68 ? -9.25 -37.812 -26.062 1 41.75 68 GLU B O 1
ATOM 1813 N N . ASP B 1 69 ? -7.641 -36.656 -25.391 1 43.94 69 ASP B N 1
ATOM 1814 C CA . ASP B 1 69 ? -6.984 -37.844 -24.922 1 43.94 69 ASP B CA 1
ATOM 1815 C C . ASP B 1 69 ? -7.434 -38.219 -23.5 1 43.94 69 ASP B C 1
ATOM 1817 O O . ASP B 1 69 ? -7.32 -37.375 -22.578 1 43.94 69 ASP B O 1
ATOM 1821 N N . ASN B 1 70 ? -8.336 -39.219 -23.172 1 41.28 70 ASN B N 1
ATOM 1822 C CA . ASN B 1 70 ? -9.023 -39.969 -22.109 1 41.28 70 ASN B CA 1
ATOM 1823 C C . ASN B 1 70 ? -8.109 -40.188 -20.906 1 41.28 70 ASN B C 1
ATOM 1825 O O . ASN B 1 70 ? -8.586 -40.312 -19.781 1 41.28 70 ASN B O 1
ATOM 1829 N N . CYS B 1 71 ? -6.945 -40.969 -21.031 1 40.12 71 CYS B N 1
ATOM 1830 C CA . CYS B 1 71 ? -6.316 -41.844 -20.047 1 40.12 71 CYS B CA 1
ATOM 1831 C C . CYS B 1 71 ? -5.633 -41 -18.953 1 40.12 71 CYS B C 1
ATOM 1833 O O . CYS B 1 71 ? -5.312 -41.531 -17.891 1 40.12 71 CYS B O 1
ATOM 1835 N N . GLN B 1 72 ? -4.598 -40.094 -19.203 1 42.5 72 GLN B N 1
ATOM 1836 C CA . GLN B 1 72 ? -3.678 -39.562 -18.203 1 42.5 72 GLN B CA 1
ATOM 1837 C C . GLN B 1 72 ? -4.379 -38.562 -17.281 1 42.5 72 GLN B C 1
ATOM 1839 O O . GLN B 1 72 ? -4.215 -37.344 -17.422 1 42.5 72 GLN B O 1
ATOM 1844 N N . ASN B 1 73 ? -5.566 -38.625 -16.766 1 43.66 73 ASN B N 1
ATOM 1845 C CA . ASN B 1 73 ? -6.723 -37.969 -16.156 1 43.66 73 ASN B CA 1
ATOM 1846 C C . ASN B 1 73 ? -6.426 -37.531 -14.727 1 43.66 73 ASN B C 1
ATOM 1848 O O . ASN B 1 73 ? -6.879 -36.469 -14.297 1 43.66 73 ASN B O 1
ATOM 1852 N N . LEU B 1 74 ? -5.859 -38.469 -13.906 1 45.22 74 LEU B N 1
ATOM 1853 C CA . LEU B 1 74 ? -5.82 -38.25 -12.461 1 45.22 74 LEU B CA 1
ATOM 1854 C C . LEU B 1 74 ? -4.867 -37.125 -12.102 1 45.22 74 LEU B C 1
ATOM 1856 O O . LEU B 1 74 ? -5.168 -36.312 -11.227 1 45.22 74 LEU B O 1
ATOM 1860 N N . THR B 1 75 ? -3.572 -37.281 -12.523 1 44 75 THR B N 1
ATOM 1861 C CA . THR B 1 75 ? -2.553 -36.312 -12.172 1 44 75 THR B CA 1
ATOM 1862 C C . THR B 1 75 ? -2.916 -34.938 -12.711 1 44 75 THR B C 1
ATOM 1864 O O . THR B 1 75 ? -2.576 -33.906 -12.109 1 44 75 THR B O 1
ATOM 1867 N N . ILE B 1 76 ? -3.484 -34.938 -13.852 1 47.88 76 ILE B N 1
ATOM 1868 C CA . ILE B 1 76 ? -3.969 -33.688 -14.477 1 47.88 76 ILE B CA 1
ATOM 1869 C C . ILE B 1 76 ? -5.102 -33.094 -13.641 1 47.88 76 ILE B C 1
ATOM 1871 O O . ILE B 1 76 ? -5.211 -31.891 -13.5 1 47.88 76 ILE B O 1
ATOM 1875 N N . GLU B 1 77 ? -5.816 -33.969 -13.07 1 51 77 GLU B N 1
ATOM 1876 C CA . GLU B 1 77 ? -6.934 -33.531 -12.234 1 51 77 GLU B CA 1
ATOM 1877 C C . GLU B 1 77 ? -6.438 -32.781 -11.008 1 51 77 GLU B C 1
ATOM 1879 O O . GLU B 1 77 ? -7.027 -31.766 -10.625 1 51 77 GLU B O 1
ATOM 1884 N N . LYS B 1 78 ? -5.43 -33.438 -10.359 1 52.62 78 LYS B N 1
ATOM 1885 C CA . LYS B 1 78 ? -4.902 -32.812 -9.148 1 52.62 78 LYS B CA 1
ATOM 1886 C C . LYS B 1 78 ? -4.207 -31.484 -9.477 1 52.62 78 LYS B C 1
ATOM 1888 O O . LYS B 1 78 ? -4.332 -30.516 -8.734 1 52.62 78 LYS B O 1
ATOM 1893 N N . LYS B 1 79 ? -3.426 -31.531 -10.57 1 55.88 79 LYS B N 1
ATOM 1894 C CA . LYS B 1 79 ? -2.762 -30.297 -10.984 1 55.88 79 LYS B CA 1
ATOM 1895 C C . LYS B 1 79 ? -3.781 -29.219 -11.359 1 55.88 79 LYS B C 1
ATOM 1897 O O . LYS B 1 79 ? -3.602 -28.047 -11.031 1 55.88 79 LYS B O 1
ATOM 1902 N N . ASP B 1 80 ? -4.855 -29.719 -11.922 1 58.78 80 ASP B N 1
ATOM 1903 C CA . ASP B 1 80 ? -5.926 -28.828 -12.336 1 58.78 80 ASP B CA 1
ATOM 1904 C C . ASP B 1 80 ? -6.633 -28.219 -11.125 1 58.78 80 ASP B C 1
ATOM 1906 O O . ASP B 1 80 ? -6.969 -27.031 -11.133 1 58.78 80 ASP B O 1
ATOM 1910 N N . LYS B 1 81 ? -6.75 -29.109 -10.031 1 66 81 LYS B N 1
ATOM 1911 C CA . LYS B 1 81 ? -7.398 -28.594 -8.828 1 66 81 LYS B CA 1
ATOM 1912 C C . LYS B 1 81 ? -6.52 -27.562 -8.125 1 66 81 LYS B C 1
ATOM 1914 O O . LYS B 1 81 ? -7.016 -26.562 -7.625 1 66 81 LYS B O 1
ATOM 1919 N N . SER B 1 82 ? -5.188 -27.812 -8.391 1 81.62 82 SER B N 1
ATOM 1920 C CA . SER B 1 82 ? -4.258 -26.906 -7.719 1 81.62 82 SER B CA 1
ATOM 1921 C C . SER B 1 82 ? -4.211 -25.547 -8.406 1 81.62 82 SER B C 1
ATOM 1923 O O . SER B 1 82 ? -4.23 -24.516 -7.746 1 81.62 82 SER B O 1
ATOM 1925 N N . ILE B 1 83 ? -4.383 -25.578 -9.719 1 86.5 83 ILE B N 1
ATOM 1926 C CA . ILE B 1 83 ? -4.328 -24.312 -10.461 1 86.5 83 ILE B CA 1
ATOM 1927 C C . ILE B 1 83 ? -5.637 -23.547 -10.281 1 86.5 83 ILE B C 1
ATOM 1929 O O . ILE B 1 83 ? -5.637 -22.328 -10.188 1 86.5 83 ILE B O 1
ATOM 1933 N N . THR B 1 84 ? -6.707 -24.328 -10.148 1 90.19 84 THR B N 1
ATOM 1934 C CA . THR B 1 84 ? -8.008 -23.703 -9.953 1 90.19 84 THR B CA 1
ATOM 1935 C C . THR B 1 84 ? -8.062 -22.953 -8.625 1 90.19 84 THR B C 1
ATOM 1937 O O . THR B 1 84 ? -8.602 -21.844 -8.539 1 90.19 84 THR B O 1
ATOM 1940 N N . GLN B 1 85 ? -7.52 -23.578 -7.629 1 93.69 85 GLN B N 1
ATOM 1941 C CA . GLN B 1 85 ? -7.488 -22.922 -6.328 1 93.69 85 GLN B CA 1
ATOM 1942 C C . GLN B 1 85 ? -6.625 -21.656 -6.363 1 93.69 85 GLN B C 1
ATOM 1944 O O . GLN B 1 85 ? -6.996 -20.625 -5.801 1 93.69 85 GLN B O 1
ATOM 1949 N N . VAL B 1 86 ? -5.547 -21.766 -7.02 1 95.38 86 VAL B N 1
ATOM 1950 C CA . VAL B 1 86 ? -4.648 -20.625 -7.113 1 95.38 86 VAL B CA 1
ATOM 1951 C C . VAL B 1 86 ? -5.336 -19.484 -7.855 1 95.38 86 VAL B C 1
ATOM 1953 O O . VAL B 1 86 ? -5.25 -18.312 -7.445 1 95.38 86 VAL B O 1
ATOM 1956 N N . VAL B 1 87 ? -5.992 -19.828 -8.906 1 95.62 87 VAL B N 1
ATOM 1957 C CA . VAL B 1 87 ? -6.707 -18.828 -9.695 1 95.62 87 VAL B CA 1
ATOM 1958 C C . VAL B 1 87 ? -7.766 -18.141 -8.82 1 95.62 87 VAL B C 1
ATOM 1960 O O . VAL B 1 87 ? -7.891 -16.922 -8.828 1 95.62 87 VAL B O 1
ATOM 1963 N N . SER B 1 88 ? -8.469 -18.938 -8.047 1 95.75 88 SER B N 1
ATOM 1964 C CA . SER B 1 88 ? -9.469 -18.375 -7.148 1 95.75 88 SER B CA 1
ATOM 1965 C C . SER B 1 88 ? -8.836 -17.469 -6.109 1 95.75 88 SER B C 1
ATOM 1967 O O . SER B 1 88 ? -9.375 -16.391 -5.801 1 95.75 88 SER B O 1
ATOM 1969 N N . ASP B 1 89 ? -7.719 -17.859 -5.586 1 96.81 89 ASP B N 1
ATOM 1970 C CA . ASP B 1 89 ? -7.016 -17.047 -4.59 1 96.81 89 ASP B CA 1
ATOM 1971 C C . ASP B 1 89 ? -6.555 -15.719 -5.188 1 96.81 89 ASP B C 1
ATOM 1973 O O . ASP B 1 89 ? -6.711 -14.664 -4.57 1 96.81 89 ASP B O 1
ATOM 1977 N N . LEU B 1 90 ? -6.055 -15.766 -6.344 1 97.62 90 LEU B N 1
ATOM 1978 C CA . LEU B 1 90 ? -5.547 -14.555 -6.98 1 97.62 90 LEU B CA 1
ATOM 1979 C C . LEU B 1 90 ? -6.695 -13.633 -7.379 1 97.62 90 LEU B C 1
ATOM 1981 O O . LEU B 1 90 ? -6.555 -12.406 -7.34 1 97.62 90 LEU B O 1
ATOM 1985 N N . GLU B 1 91 ? -7.82 -14.242 -7.758 1 96.75 91 GLU B N 1
ATOM 1986 C CA . GLU B 1 91 ? -9.008 -13.438 -8.031 1 96.75 91 GLU B CA 1
ATOM 1987 C C . GLU B 1 91 ? -9.469 -12.703 -6.773 1 96.75 91 GLU B C 1
ATOM 1989 O O . GLU B 1 91 ? -9.852 -11.531 -6.844 1 96.75 91 GLU B O 1
ATOM 1994 N N . ASN B 1 92 ? -9.406 -13.383 -5.703 1 97 92 ASN B N 1
ATOM 1995 C CA . ASN B 1 92 ? -9.766 -12.758 -4.438 1 97 92 ASN B CA 1
ATOM 1996 C C . ASN B 1 92 ? -8.797 -11.641 -4.066 1 97 92 ASN B C 1
ATOM 1998 O O . ASN B 1 92 ? -9.219 -10.578 -3.607 1 97 92 ASN B O 1
ATOM 2002 N N . ILE B 1 93 ? -7.531 -11.883 -4.223 1 98 93 ILE B N 1
ATOM 2003 C CA . ILE B 1 93 ? -6.527 -10.852 -3.965 1 98 93 ILE B CA 1
ATOM 2004 C C . ILE B 1 93 ? -6.809 -9.625 -4.832 1 98 93 ILE B C 1
ATOM 2006 O O . ILE B 1 93 ? -6.832 -8.5 -4.336 1 98 93 ILE B O 1
ATOM 2010 N N . ASN B 1 94 ? -7.059 -9.891 -6.066 1 95.38 94 ASN B N 1
ATOM 2011 C CA . ASN B 1 94 ? -7.312 -8.789 -6.988 1 95.38 94 ASN B CA 1
ATOM 2012 C C . ASN B 1 94 ? -8.555 -7.996 -6.586 1 95.38 94 ASN B C 1
ATOM 2014 O O . ASN B 1 94 ? -8.586 -6.77 -6.723 1 95.38 94 ASN B O 1
ATOM 2018 N N . ALA B 1 95 ? -9.602 -8.68 -6.148 1 96.94 95 ALA B N 1
ATOM 2019 C CA . ALA B 1 95 ? -10.812 -8 -5.688 1 96.94 95 ALA B CA 1
ATOM 2020 C C . ALA B 1 95 ? -10.516 -7.113 -4.484 1 96.94 95 ALA B C 1
ATOM 2022 O O . ALA B 1 95 ? -10.992 -5.98 -4.406 1 96.94 95 ALA B O 1
ATOM 2023 N N . HIS B 1 96 ? -9.75 -7.598 -3.537 1 97 96 HIS B N 1
ATOM 2024 C CA . HIS B 1 96 ? -9.359 -6.797 -2.383 1 97 96 HIS B CA 1
ATOM 2025 C C . HIS B 1 96 ? -8.5 -5.605 -2.805 1 97 96 HIS B C 1
ATOM 2027 O O . HIS B 1 96 ? -8.672 -4.5 -2.287 1 97 96 HIS B O 1
ATOM 2033 N N . LEU B 1 97 ? -7.586 -5.824 -3.764 1 96.44 97 LEU B N 1
ATOM 2034 C CA . LEU B 1 97 ? -6.738 -4.738 -4.242 1 96.44 97 LEU B CA 1
ATOM 2035 C C . LEU B 1 97 ? -7.57 -3.65 -4.91 1 96.44 97 LEU B C 1
ATOM 2037 O O . LEU B 1 97 ? -7.266 -2.463 -4.777 1 96.44 97 LEU B O 1
ATOM 2041 N N . TYR B 1 98 ? -8.609 -4.008 -5.59 1 93.06 98 TYR B N 1
ATOM 2042 C CA . TYR B 1 98 ? -9.516 -3.037 -6.184 1 93.06 98 TYR B CA 1
ATOM 2043 C C . TYR B 1 98 ? -10.211 -2.207 -5.105 1 93.06 98 TYR B C 1
ATOM 2045 O O . TYR B 1 98 ? -10.359 -0.991 -5.254 1 93.06 98 TYR B O 1
ATOM 2053 N N . SER B 1 99 ? -10.594 -2.848 -4.074 1 95.69 99 SER B N 1
ATOM 2054 C CA . SER B 1 99 ? -11.219 -2.141 -2.961 1 95.69 99 SER B CA 1
ATOM 2055 C C . SER B 1 99 ? -10.234 -1.193 -2.287 1 95.69 99 SER B C 1
ATOM 2057 O O . SER B 1 99 ? -10.594 -0.076 -1.91 1 95.69 99 SER B O 1
ATOM 2059 N N . ILE B 1 100 ? -9.023 -1.66 -2.154 1 97 100 ILE B N 1
ATOM 2060 C CA . ILE B 1 100 ? -7.98 -0.833 -1.556 1 97 100 ILE B CA 1
ATOM 2061 C C . ILE B 1 100 ? -7.715 0.383 -2.441 1 97 100 ILE B C 1
ATOM 2063 O O . ILE B 1 100 ? -7.527 1.495 -1.94 1 97 100 ILE B O 1
ATOM 2067 N N . GLU B 1 101 ? -7.758 0.184 -3.709 1 92.12 101 GLU B N 1
ATOM 2068 C CA . GLU B 1 101 ? -7.543 1.284 -4.645 1 92.12 101 GLU B CA 1
ATOM 2069 C C . GLU B 1 101 ? -8.602 2.373 -4.469 1 92.12 101 GLU B C 1
ATOM 2071 O O . GLU B 1 101 ? -8.273 3.562 -4.453 1 92.12 101 GLU B O 1
ATOM 2076 N N . ALA B 1 102 ? -9.805 1.986 -4.352 1 91.25 102 ALA B N 1
ATOM 2077 C CA . ALA B 1 102 ? -10.883 2.949 -4.16 1 91.25 102 ALA B CA 1
ATOM 2078 C C . ALA B 1 102 ? -10.664 3.77 -2.891 1 91.25 102 ALA B C 1
ATOM 2080 O O . ALA B 1 102 ? -10.883 4.984 -2.885 1 91.25 102 ALA B O 1
ATOM 2081 N N . LEU B 1 103 ? -10.242 3.111 -1.848 1 95.38 103 LEU B N 1
ATOM 2082 C CA . LEU B 1 103 ? -9.977 3.793 -0.585 1 95.38 103 LEU B CA 1
ATOM 2083 C C . LEU B 1 103 ? -8.75 4.688 -0.698 1 95.38 103 LEU B C 1
ATOM 2085 O O . LEU B 1 103 ? -8.734 5.805 -0.174 1 95.38 103 LEU B O 1
ATOM 2089 N N . MET B 1 104 ? -7.754 4.211 -1.416 1 92.88 104 MET B N 1
ATOM 2090 C CA . MET B 1 104 ? -6.52 4.973 -1.589 1 92.88 104 MET B CA 1
ATOM 2091 C C . MET B 1 104 ? -6.77 6.23 -2.414 1 92.88 104 MET B C 1
ATOM 2093 O O . MET B 1 104 ? -6.129 7.258 -2.193 1 92.88 104 MET B O 1
ATOM 2097 N N . GLU B 1 105 ? -7.656 6.203 -3.34 1 89.25 105 GLU B N 1
ATOM 2098 C CA . GLU B 1 105 ? -8.008 7.383 -4.125 1 89.25 105 GLU B CA 1
ATOM 2099 C C . GLU B 1 105 ? -8.547 8.5 -3.234 1 89.25 105 GLU B C 1
ATOM 2101 O O . GLU B 1 105 ? -8.273 9.68 -3.475 1 89.25 105 GLU B O 1
ATOM 2106 N N . ARG B 1 106 ? -9.242 8.109 -2.258 1 91.44 106 ARG B N 1
ATOM 2107 C CA . ARG B 1 106 ? -9.766 9.094 -1.32 1 91.44 106 ARG B CA 1
ATOM 2108 C C . ARG B 1 106 ? -8.641 9.727 -0.506 1 91.44 106 ARG B C 1
ATOM 2110 O O . ARG B 1 106 ? -8.703 10.906 -0.163 1 91.44 106 ARG B O 1
ATOM 2117 N N . ILE B 1 107 ? -7.668 8.938 -0.212 1 94.81 107 ILE B N 1
ATOM 2118 C CA . ILE B 1 107 ? -6.523 9.414 0.558 1 94.81 107 ILE B CA 1
ATOM 2119 C C . ILE B 1 107 ? -5.645 10.305 -0.321 1 94.81 107 ILE B C 1
ATOM 2121 O O . ILE B 1 107 ? -5.156 11.344 0.126 1 94.81 107 ILE B O 1
ATOM 2125 N N . PHE B 1 108 ? -5.516 9.906 -1.497 1 88.44 108 PHE B N 1
ATOM 2126 C CA . PHE B 1 108 ? -4.59 10.555 -2.418 1 88.44 108 PHE B CA 1
ATOM 2127 C C . PHE B 1 108 ? -5.02 11.984 -2.705 1 88.44 108 PHE B C 1
ATOM 2129 O O . PHE B 1 108 ? -4.184 12.852 -2.967 1 88.44 108 PHE B O 1
ATOM 2136 N N . 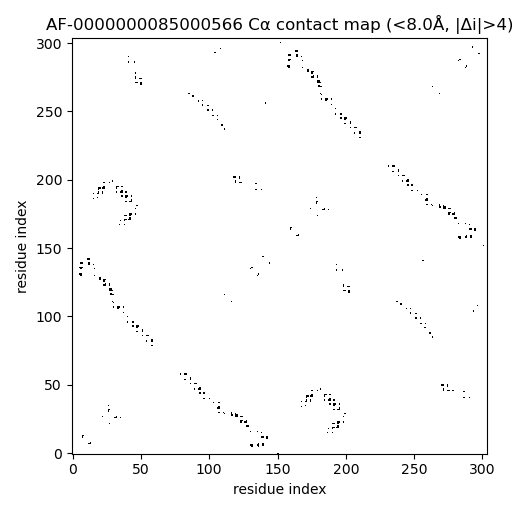ASP B 1 109 ? -6.25 12.297 -2.631 1 84.75 109 ASP B N 1
ATOM 2137 C CA . ASP B 1 109 ? -6.809 13.594 -2.994 1 84.75 109 ASP B CA 1
ATOM 2138 C C . ASP B 1 109 ? -6.637 14.602 -1.86 1 84.75 109 ASP B C 1
ATOM 2140 O O . ASP B 1 109 ? -6.82 15.805 -2.061 1 84.75 109 ASP B O 1
ATOM 2144 N N . VAL B 1 110 ? -6.242 14.141 -0.754 1 92.06 110 VAL B N 1
ATOM 2145 C CA . VAL B 1 110 ? -6.137 15.031 0.395 1 92.06 110 VAL B CA 1
ATOM 2146 C C . VAL B 1 110 ? -4.816 15.805 0.332 1 92.06 110 VAL B C 1
ATOM 2148 O O . VAL B 1 110 ? -3.754 15.203 0.141 1 92.06 110 VAL B O 1
ATOM 2151 N N . LYS B 1 111 ? -4.973 17.062 0.439 1 92.25 111 LYS B N 1
ATOM 2152 C CA . LYS B 1 111 ? -3.811 17.938 0.51 1 92.25 111 LYS B CA 1
ATOM 2153 C C . LYS B 1 111 ? -3.766 18.688 1.841 1 92.25 111 LYS B C 1
ATOM 2155 O O . LYS B 1 111 ? -4.809 19.016 2.408 1 92.25 111 LYS B O 1
ATOM 2160 N N . VAL B 1 112 ? -2.523 18.875 2.297 1 95.06 112 VAL B N 1
ATOM 2161 C CA . VAL B 1 112 ? -2.363 19.625 3.547 1 95.06 112 VAL B CA 1
ATOM 2162 C C . VAL B 1 112 ? -1.426 20.797 3.332 1 95.06 112 VAL B C 1
ATOM 2164 O O . VAL B 1 112 ? -0.633 20.812 2.387 1 95.06 112 VAL B O 1
ATOM 2167 N N . PRO B 1 113 ? -1.581 21.828 4.191 1 94.69 113 PRO B N 1
ATOM 2168 C CA . PRO B 1 113 ? -0.664 22.969 4.102 1 94.69 113 PRO B CA 1
ATOM 2169 C C . PRO B 1 113 ? 0.794 22.578 4.32 1 94.69 113 PRO B C 1
ATOM 2171 O O . PRO B 1 113 ? 1.07 21.547 4.949 1 94.69 113 PRO B O 1
ATOM 2174 N N . ASP B 1 114 ? 1.675 23.438 3.898 1 95.06 114 ASP B N 1
ATOM 2175 C CA . ASP B 1 114 ? 3.109 23.172 3.967 1 95.06 114 ASP B CA 1
ATOM 2176 C C . ASP B 1 114 ? 3.562 22.984 5.414 1 95.06 114 ASP B C 1
ATOM 2178 O O . ASP B 1 114 ? 4.484 22.219 5.684 1 95.06 114 ASP B O 1
ATOM 2182 N N . GLU B 1 115 ? 2.914 23.719 6.219 1 94.19 115 GLU B N 1
ATOM 2183 C CA . GLU B 1 115 ? 3.277 23.625 7.629 1 94.19 115 GLU B CA 1
ATOM 2184 C C . GLU B 1 115 ? 3.045 22.203 8.156 1 94.19 115 GLU B C 1
ATOM 2186 O O . GLU B 1 115 ? 3.812 21.719 8.984 1 94.19 115 GLU B O 1
ATOM 2191 N N . VAL B 1 116 ? 2.039 21.609 7.672 1 96.5 116 VAL B N 1
ATOM 2192 C CA . VAL B 1 116 ? 1.718 20.266 8.094 1 96.5 116 VAL B CA 1
ATOM 2193 C C . VAL B 1 116 ? 2.674 19.266 7.438 1 96.5 116 VAL B C 1
ATOM 2195 O O . VAL B 1 116 ? 3.109 18.297 8.07 1 96.5 116 VAL B O 1
ATOM 2198 N N . GLU B 1 117 ? 2.994 19.469 6.199 1 97.69 117 GLU B N 1
ATOM 2199 C CA . GLU B 1 117 ? 4.023 18.656 5.555 1 97.69 117 GLU B CA 1
ATOM 2200 C C . GLU B 1 117 ? 5.336 18.719 6.332 1 97.69 117 GLU B C 1
ATOM 2202 O O . GLU B 1 117 ? 6.027 17.703 6.461 1 97.69 117 GLU B O 1
ATOM 2207 N N . ASP B 1 118 ? 5.645 19.875 6.777 1 97 118 ASP B N 1
ATOM 2208 C CA . ASP B 1 118 ? 6.863 20.031 7.566 1 97 118 ASP B CA 1
ATOM 2209 C C . ASP B 1 118 ? 6.777 19.25 8.875 1 97 118 ASP B C 1
ATOM 2211 O O . ASP B 1 118 ? 7.781 18.703 9.344 1 97 118 ASP B O 1
ATOM 2215 N N . LYS B 1 119 ? 5.582 19.234 9.43 1 95.69 119 LYS B N 1
ATOM 2216 C CA . LYS B 1 119 ? 5.391 18.438 10.641 1 95.69 119 LYS B CA 1
ATOM 2217 C C . LYS B 1 119 ? 5.625 16.953 10.367 1 95.69 119 LYS B C 1
ATOM 2219 O O . LYS B 1 119 ? 6.199 16.25 11.203 1 95.69 119 LYS B O 1
ATOM 2224 N N . PHE B 1 120 ? 5.191 16.5 9.266 1 96.88 120 PHE B N 1
ATOM 2225 C CA . PHE B 1 120 ? 5.469 15.125 8.859 1 96.88 120 PHE B CA 1
ATOM 2226 C C . PHE B 1 120 ? 6.969 14.867 8.812 1 96.88 120 PHE B C 1
ATOM 2228 O O . PHE B 1 120 ? 7.445 13.844 9.305 1 96.88 120 PHE B O 1
ATOM 2235 N N . ARG B 1 121 ? 7.652 15.734 8.234 1 96.56 121 ARG B N 1
ATOM 2236 C CA . ARG B 1 121 ? 9.102 15.586 8.125 1 96.56 121 ARG B CA 1
ATOM 2237 C C . ARG B 1 121 ? 9.75 15.531 9.508 1 96.56 121 ARG B C 1
ATOM 2239 O O . ARG B 1 121 ? 10.656 14.719 9.742 1 96.56 121 ARG B O 1
ATOM 2246 N N . GLU B 1 122 ? 9.281 16.391 10.32 1 94.62 122 GLU B N 1
ATOM 2247 C CA . GLU B 1 122 ? 9.805 16.438 11.68 1 94.62 122 GLU B CA 1
ATOM 2248 C C . GLU B 1 122 ? 9.57 15.102 12.398 1 94.62 122 GLU B C 1
ATOM 2250 O O . GLU B 1 122 ? 10.492 14.539 12.984 1 94.62 122 GLU B O 1
ATOM 2255 N N . VAL B 1 123 ? 8.367 14.656 12.32 1 92.38 123 VAL B N 1
ATOM 2256 C CA . VAL B 1 123 ? 8 13.422 12.992 1 92.38 123 VAL B CA 1
ATOM 2257 C C . VAL B 1 123 ? 8.789 12.258 12.398 1 92.38 123 VAL B C 1
ATOM 2259 O O . VAL B 1 123 ? 9.25 11.375 13.133 1 92.38 123 VAL B O 1
ATOM 2262 N N . ALA B 1 124 ? 8.898 12.234 11.109 1 92.25 124 ALA B N 1
ATOM 2263 C CA . ALA B 1 124 ? 9.672 11.18 10.453 1 92.25 124 ALA B CA 1
ATOM 2264 C C . ALA B 1 124 ? 11.102 11.133 10.992 1 92.25 124 ALA B C 1
ATOM 2266 O O . ALA B 1 124 ? 11.672 10.055 11.164 1 92.25 124 ALA B O 1
ATOM 2267 N N . GLY B 1 125 ? 11.633 12.266 11.156 1 87.62 125 GLY B N 1
ATOM 2268 C CA . GLY B 1 125 ? 12.984 12.344 11.688 1 87.62 125 GLY B CA 1
ATOM 2269 C C . GLY B 1 125 ? 13.109 11.805 13.102 1 87.62 125 GLY B C 1
ATOM 2270 O O . GLY B 1 125 ? 14.172 11.312 13.492 1 87.62 125 GLY B O 1
ATOM 2271 N N . GLU B 1 126 ? 11.906 11.875 13.812 1 83.62 126 GLU B N 1
ATOM 2272 C CA . GLU B 1 126 ? 11.883 11.406 15.195 1 83.62 126 GLU B CA 1
ATOM 2273 C C . GLU B 1 126 ? 11.672 9.898 15.258 1 83.62 126 GLU B C 1
ATOM 2275 O O . GLU B 1 126 ? 12.086 9.25 16.219 1 83.62 126 GLU B O 1
ATOM 2280 N N . LEU B 1 127 ? 10.758 9.305 14.336 1 76.75 127 LEU B N 1
ATOM 2281 C CA . LEU B 1 127 ? 10.391 7.895 14.328 1 76.75 127 LEU B CA 1
ATOM 2282 C C . LEU B 1 127 ? 11.555 7.031 13.859 1 76.75 127 LEU B C 1
ATOM 2284 O O . LEU B 1 127 ? 11.602 5.832 14.141 1 76.75 127 LEU B O 1
ATOM 2288 N N . ALA B 1 128 ? 12.375 7.371 13.086 1 58.69 128 ALA B N 1
ATOM 2289 C CA . ALA B 1 128 ? 13.438 6.535 12.539 1 58.69 128 ALA B CA 1
ATOM 2290 C C . ALA B 1 128 ? 13.852 5.449 13.531 1 58.69 128 ALA B C 1
ATOM 2292 O O . ALA B 1 128 ? 13.438 5.469 14.688 1 58.69 128 ALA B O 1
ATOM 2293 N N . PRO B 1 129 ? 14.773 4.645 13.695 1 59.03 129 PRO B N 1
ATOM 2294 C CA . PRO B 1 129 ? 15.203 3.264 13.93 1 59.03 129 PRO B CA 1
ATOM 2295 C C . PRO B 1 129 ? 14.719 2.719 15.273 1 59.03 129 PRO B C 1
ATOM 2297 O O . PRO B 1 129 ? 15.484 2.684 16.25 1 59.03 129 PRO B O 1
ATOM 2300 N N . ASP B 1 130 ? 13.297 2.91 15.578 1 56.62 130 ASP B N 1
ATOM 2301 C CA . ASP B 1 130 ? 12.961 2.248 16.844 1 56.62 130 ASP B CA 1
ATOM 2302 C C . ASP B 1 130 ? 12.188 0.955 16.594 1 56.62 130 ASP B C 1
ATOM 2304 O O . ASP B 1 130 ? 11 0.989 16.266 1 56.62 130 ASP B O 1
ATOM 2308 N N . PRO B 1 131 ? 12.805 -0.242 16.656 1 55.16 131 PRO B N 1
ATOM 2309 C CA . PRO B 1 131 ? 12.156 -1.54 16.453 1 55.16 131 PRO B CA 1
ATOM 2310 C C . PRO B 1 131 ? 11 -1.78 17.406 1 55.16 131 PRO B C 1
ATOM 2312 O O . PRO B 1 131 ? 10.164 -2.654 17.172 1 55.16 131 PRO B O 1
ATOM 2315 N N . LEU B 1 132 ? 10.922 -1.009 18.516 1 53.66 132 LEU B N 1
ATOM 2316 C CA . LEU B 1 132 ? 9.93 -1.263 19.562 1 53.66 132 LEU B CA 1
ATOM 2317 C C . LEU B 1 132 ? 8.68 -0.418 19.328 1 53.66 132 LEU B C 1
ATOM 2319 O O . LEU B 1 132 ? 7.793 -0.378 20.188 1 53.66 132 LEU B O 1
ATOM 2323 N N . ASN B 1 133 ? 8.656 0.07 18.203 1 59.03 133 ASN B N 1
ATOM 2324 C CA . ASN B 1 133 ? 7.453 0.843 17.922 1 59.03 133 ASN B CA 1
ATOM 2325 C C . ASN B 1 133 ? 6.215 -0.049 17.859 1 59.03 133 ASN B C 1
ATOM 2327 O O . ASN B 1 133 ? 6.25 -1.127 17.266 1 59.03 133 ASN B O 1
ATOM 2331 N N . ILE B 1 134 ? 5.207 0.303 18.688 1 59.25 134 ILE B N 1
ATOM 2332 C CA . ILE B 1 134 ? 3.984 -0.482 18.828 1 59.25 134 ILE B CA 1
ATOM 2333 C C . ILE B 1 134 ? 3.498 -0.933 17.453 1 59.25 134 ILE B C 1
ATOM 2335 O O . ILE B 1 134 ? 2.996 -2.049 17.297 1 59.25 134 ILE B O 1
ATOM 2339 N N . ASP B 1 135 ? 3.717 -0.175 16.5 1 56.91 135 ASP B N 1
ATOM 2340 C CA . ASP B 1 135 ? 3.295 -0.552 15.164 1 56.91 135 ASP B CA 1
ATOM 2341 C C . ASP B 1 135 ? 4.137 -1.707 14.625 1 56.91 135 ASP B C 1
ATOM 2343 O O . ASP B 1 135 ? 3.627 -2.58 13.922 1 56.91 135 ASP B O 1
ATOM 2347 N N . ARG B 1 136 ? 5.293 -1.739 15.094 1 62.38 136 ARG B N 1
ATOM 2348 C CA . ARG B 1 136 ? 6.18 -2.828 14.695 1 62.38 136 ARG B CA 1
ATOM 2349 C C . ARG B 1 136 ? 5.734 -4.148 15.312 1 62.38 136 ARG B C 1
ATOM 2351 O O . ARG B 1 136 ? 5.773 -5.191 14.648 1 62.38 136 ARG B O 1
ATOM 2358 N N . LEU B 1 137 ? 5.32 -3.965 16.516 1 62.66 137 LEU B N 1
ATOM 2359 C CA . LEU B 1 137 ? 4.863 -5.168 17.203 1 62.66 137 LEU B CA 1
ATOM 2360 C C . LEU B 1 137 ? 3.625 -5.742 16.531 1 62.66 137 LEU B C 1
ATOM 2362 O O . LEU B 1 137 ? 3.49 -6.961 16.391 1 62.66 137 LEU B O 1
ATOM 2366 N N . ARG B 1 138 ? 2.768 -4.922 16.125 1 59.34 138 ARG B N 1
ATOM 2367 C CA . ARG B 1 138 ? 1.606 -5.387 15.367 1 59.34 138 ARG B CA 1
ATOM 2368 C C . ARG B 1 138 ? 2.031 -6.078 14.078 1 59.34 138 ARG B C 1
ATOM 2370 O O . ARG B 1 138 ? 1.468 -7.109 13.703 1 59.34 138 ARG B O 1
ATOM 2377 N N . LEU B 1 139 ? 3 -5.543 13.57 1 59.31 139 LEU B N 1
ATOM 2378 C CA . LEU B 1 139 ? 3.51 -6.094 12.32 1 59.31 139 LEU B CA 1
ATOM 2379 C C . LEU B 1 139 ? 4.082 -7.492 12.539 1 59.31 139 LEU B C 1
ATOM 2381 O O . LEU B 1 139 ? 3.881 -8.383 11.711 1 59.31 139 LEU B O 1
ATOM 2385 N N . ASN B 1 140 ? 4.758 -7.578 13.625 1 63.62 140 ASN B N 1
ATOM 2386 C CA . ASN B 1 140 ? 5.316 -8.875 13.984 1 63.62 140 ASN B CA 1
ATOM 2387 C C . ASN B 1 140 ? 4.234 -9.953 14.039 1 63.62 140 ASN B C 1
ATOM 2389 O O . ASN B 1 140 ? 4.457 -11.086 13.602 1 63.62 140 ASN B O 1
ATOM 2393 N N . ARG B 1 141 ? 3.154 -9.594 14.555 1 62.5 141 ARG B N 1
ATOM 2394 C CA . ARG B 1 141 ? 2.066 -10.562 14.68 1 62.5 141 ARG B CA 1
ATOM 2395 C C . ARG B 1 141 ? 1.573 -11.008 13.305 1 62.5 141 ARG B C 1
ATOM 2397 O O . ARG B 1 141 ? 1.323 -12.195 13.086 1 62.5 141 ARG B O 1
ATOM 2404 N N . LEU B 1 142 ? 1.491 -10.133 12.445 1 60.88 142 LEU B N 1
ATOM 2405 C CA . LEU B 1 142 ? 0.966 -10.453 11.125 1 60.88 142 LEU B CA 1
ATOM 2406 C C . LEU B 1 142 ? 1.959 -11.297 10.336 1 60.88 142 LEU B C 1
ATOM 2408 O O . LEU B 1 142 ? 1.562 -12.188 9.578 1 60.88 142 LEU B O 1
ATOM 2412 N N . LEU B 1 143 ? 3.156 -10.891 10.586 1 64.19 143 LEU B N 1
ATOM 2413 C CA . LEU B 1 143 ? 4.195 -11.664 9.906 1 64.19 143 LEU B CA 1
ATOM 2414 C C . LEU B 1 143 ? 4.246 -13.086 10.445 1 64.19 143 LEU B C 1
ATOM 2416 O O . LEU B 1 143 ? 4.555 -14.023 9.703 1 64.19 143 LEU B O 1
ATOM 2420 N N . HIS B 1 144 ? 4.027 -13.07 11.812 1 64.12 144 HIS B N 1
ATOM 2421 C CA . HIS B 1 144 ? 4.035 -14.391 12.422 1 64.12 144 HIS B CA 1
ATOM 2422 C C . HIS B 1 144 ? 2.617 -14.93 12.586 1 64.12 144 HIS B C 1
ATOM 2424 O O . HIS B 1 144 ? 2.24 -15.375 13.672 1 64.12 144 HIS B O 1
ATOM 2430 N N . GLN B 1 145 ? 1.577 -14.859 11.875 1 55.22 145 GLN B N 1
ATOM 2431 C CA . GLN B 1 145 ? 0.224 -15.398 11.984 1 55.22 145 GLN B CA 1
ATOM 2432 C C . GLN B 1 145 ? 0.146 -16.484 13.055 1 55.22 145 GLN B C 1
ATOM 2434 O O . GLN B 1 145 ? -0.165 -17.641 12.75 1 55.22 145 GLN B O 1
ATOM 2439 N N . THR B 1 146 ? 1 -16.734 14 1 40.75 146 THR B N 1
ATOM 2440 C CA . THR B 1 146 ? 0.589 -17.625 15.062 1 40.75 146 THR B CA 1
ATOM 2441 C C . THR B 1 146 ? -0.702 -17.141 15.719 1 40.75 146 THR B C 1
ATOM 2443 O O . THR B 1 146 ? -0.874 -15.945 15.953 1 40.75 146 THR B O 1
ATOM 2446 N N . PRO B 1 147 ? -1.783 -17.969 15.875 1 37.78 147 PRO B N 1
ATOM 2447 C CA . PRO B 1 147 ? -3.047 -17.75 16.594 1 37.78 147 PRO B CA 1
ATOM 2448 C C . PRO B 1 147 ? -2.869 -17 17.906 1 37.78 147 PRO B C 1
ATOM 2450 O O . PRO B 1 147 ? -1.81 -17.078 18.531 1 37.78 147 PRO B O 1
ATOM 2453 N N . ASP B 1 148 ? -3.496 -15.844 18.188 1 35.88 148 ASP B N 1
ATOM 2454 C CA . ASP B 1 148 ? -3.674 -15.414 19.578 1 35.88 148 ASP B CA 1
ATOM 2455 C C . ASP B 1 148 ? -3.688 -16.609 20.516 1 35.88 148 ASP B C 1
ATOM 2457 O O . ASP B 1 148 ? -4.441 -17.562 20.312 1 35.88 148 ASP B O 1
ATOM 2461 N N . LEU B 1 149 ? -2.719 -17.016 21.359 1 33.16 149 LEU B N 1
ATOM 2462 C CA . LEU B 1 149 ? -2.875 -17.938 22.484 1 33.16 149 LEU B CA 1
ATOM 2463 C C . LEU B 1 149 ? -4.184 -17.672 23.219 1 33.16 149 LEU B C 1
ATOM 2465 O O . LEU B 1 149 ? -4.551 -16.516 23.453 1 33.16 149 LEU B O 1
ATOM 2469 N N . PRO B 1 150 ? -5.109 -18.672 23.266 1 29.11 150 PRO B N 1
ATOM 2470 C CA . PRO B 1 150 ? -6.219 -18.609 24.219 1 29.11 150 PRO B CA 1
ATOM 2471 C C . PRO B 1 150 ? -5.805 -18.047 25.578 1 29.11 150 PRO B C 1
ATOM 2473 O O . PRO B 1 150 ? -4.676 -18.281 26.031 1 29.11 150 PRO B O 1
ATOM 2476 N N . ASP B 1 151 ? -6.195 -16.781 25.922 1 29.28 151 ASP B N 1
ATOM 2477 C CA . ASP B 1 151 ? -6.203 -16.625 27.375 1 29.28 151 ASP B CA 1
ATOM 2478 C C . ASP B 1 151 ? -6.668 -17.922 28.047 1 29.28 151 ASP B C 1
ATOM 2480 O O . ASP B 1 151 ? -7.801 -18.359 27.844 1 29.28 151 ASP B O 1
ATOM 2484 N N . LYS B 1 152 ? -5.828 -18.891 28.422 1 24.75 152 LYS B N 1
ATOM 2485 C CA . LYS B 1 152 ? -6.262 -19.75 29.516 1 24.75 152 LYS B CA 1
ATOM 2486 C C . LYS B 1 152 ? -6.578 -18.922 30.766 1 24.75 152 LYS B C 1
ATOM 2488 O O . LYS B 1 152 ? -5.844 -18 31.109 1 24.75 152 LYS B O 1
#

Organism: Prochlorococcus marinus (strain NATL2A) (NCBI:txid59920)

Nearest PDB structures (foldseek):
  8cqn-assembly1_A  TM=5.472E-01  e=3.833E+00  Borreliella burgdorferi B31
  5sxc-assembly1_B  TM=3.286E-01  e=1.768E+00  Homo sapiens
  4mh6-assembly1_A  TM=3.034E-01  e=1.975E+00  Vibrio parahaemolyticus RIMD 2210633
  2ysu-assembly1_B  TM=3.297E-01  e=5.964E+00  Escherichia coli
  5sxc-assembly1_B  TM=5.017E-01  e=1.349E+00  Homo sapiens

Radius of gyration: 23.14 Å; Cα contacts (8 Å, |Δi|>4): 239; chains: 2; bounding box: 32×82×57 Å

pLDDT: mean 77.4, std 20.67, range [24.19, 98.0]

Sequence (304 aa):
MKVSEEPCQCPDCLRFYREHDRLIREFPTLRQQQEVNWAALQSFRTLCGRVLEDLQKKLNSKSSDQSEDNCQNLTIEKKDKSITQVVSDLENINAHLYSIEALMERIFDVKVPDEVEDKFREVAGELAPDPLNIDRLRLNRLLHQTPDLPDKMKVSEEPCQCPDCLRFYREHDRLIREFPTLRQQQEVNWAALQSFRTLCGRVLEDLQKKLNSKSSDQSEDNCQNLTIEKKDKSITQVVSDLENINAHLYSIEALMERIFDVKVPDEVEDKFREVAGELAPDPLNIDRLRLNRLLHQTPDLPDK

Solvent-accessible surface area (backbone atoms only — not comparable to full-atom values): 16898 Å² total; per-residue (Å²): 126,77,80,66,95,58,53,65,77,48,70,69,41,45,52,42,51,50,51,23,40,46,47,29,65,76,30,32,30,63,66,44,35,44,49,51,42,50,28,43,52,50,30,42,48,50,52,52,50,53,45,44,51,54,53,51,52,53,54,55,52,47,61,66,54,56,70,68,77,78,78,84,49,65,68,51,44,54,54,48,52,52,51,49,50,49,49,51,51,47,50,50,40,51,52,45,50,52,54,39,47,60,47,45,53,62,47,59,71,63,79,76,58,67,72,53,38,49,46,29,39,52,49,29,70,69,59,46,94,54,67,72,36,67,66,45,43,54,46,36,40,65,74,54,61,58,83,78,73,73,81,124,130,78,80,66,95,59,55,64,78,48,69,68,41,45,52,44,50,52,50,23,39,48,47,30,65,76,29,31,30,61,69,44,35,43,48,52,41,49,28,41,52,50,31,42,49,51,52,53,50,53,47,46,51,53,54,51,52,52,54,54,51,46,62,66,54,56,69,70,80,78,79,84,46,67,70,51,45,53,52,47,50,52,50,50,50,50,48,51,51,47,50,50,40,51,53,44,50,52,53,39,47,59,48,45,53,62,47,57,71,62,80,76,57,68,70,54,38,51,45,29,38,52,49,30,69,69,57,46,96,53,71,74,37,70,68,46,47,56,46,38,46,64,75,48,71,63,77,81,73,74,86,125